Protein AF-A0A7C2U4W0-F1 (afdb_monomer_lite)

Structure (mmCIF, N/CA/C/O backbone):
data_AF-A0A7C2U4W0-F1
#
_entry.id   AF-A0A7C2U4W0-F1
#
loop_
_atom_site.group_PDB
_atom_site.id
_atom_site.type_symbol
_atom_site.label_atom_id
_atom_site.label_alt_id
_atom_site.label_comp_id
_atom_site.label_asym_id
_atom_site.label_entity_id
_atom_site.label_seq_id
_atom_site.pdbx_PDB_ins_code
_atom_site.Cartn_x
_atom_site.Cartn_y
_atom_site.Cartn_z
_atom_site.occupancy
_atom_site.B_iso_or_equiv
_atom_site.auth_seq_id
_atom_site.auth_comp_id
_atom_site.auth_asym_id
_atom_site.auth_atom_id
_atom_site.pdbx_PDB_model_num
ATOM 1 N N . MET A 1 1 ? -68.512 43.976 46.066 1.00 47.56 1 MET A N 1
ATOM 2 C CA . MET A 1 1 ? -67.210 43.409 46.477 1.00 47.56 1 MET A CA 1
ATOM 3 C C . MET A 1 1 ? -67.144 41.956 46.031 1.00 47.56 1 MET A C 1
ATOM 5 O O . MET A 1 1 ? -67.931 41.178 46.554 1.00 47.56 1 MET A O 1
ATOM 9 N N . PRO A 1 2 ? -66.272 41.577 45.083 1.00 51.19 2 PRO A N 1
ATOM 10 C CA . PRO A 1 2 ? -65.920 40.180 44.870 1.00 51.19 2 PRO A CA 1
ATOM 11 C C . PRO A 1 2 ? -64.496 39.886 45.371 1.00 51.19 2 PRO A C 1
ATOM 13 O O . PRO A 1 2 ? -63.563 40.657 45.149 1.00 51.19 2 PRO A O 1
ATOM 16 N N . LEU A 1 3 ? -64.374 38.767 46.084 1.00 54.75 3 LEU A N 1
ATOM 17 C CA . LEU A 1 3 ? -63.153 38.234 46.687 1.00 54.75 3 LEU A CA 1
ATOM 18 C C . LEU A 1 3 ? -62.239 37.622 45.611 1.00 54.75 3 LEU A C 1
ATOM 20 O O . LEU A 1 3 ? -62.699 36.861 44.761 1.00 54.75 3 LEU A O 1
ATOM 24 N N . ARG A 1 4 ? -60.942 37.949 45.666 1.00 56.81 4 ARG A N 1
ATOM 25 C CA . ARG A 1 4 ? -59.874 37.305 44.880 1.00 56.81 4 ARG A CA 1
ATOM 26 C C . ARG A 1 4 ? -59.537 35.919 45.458 1.00 56.81 4 ARG A C 1
ATOM 28 O O . ARG A 1 4 ? -59.468 35.803 46.681 1.00 56.81 4 ARG A O 1
ATOM 35 N N . PRO A 1 5 ? -59.256 34.905 44.620 1.00 60.03 5 PRO A N 1
ATOM 36 C CA . PRO A 1 5 ? -58.668 33.643 45.065 1.00 60.03 5 PRO A CA 1
ATOM 37 C C . PRO A 1 5 ? -57.135 33.748 45.247 1.00 60.03 5 PRO A C 1
ATOM 39 O O . PRO A 1 5 ? -56.517 34.639 44.654 1.00 60.03 5 PRO A O 1
ATOM 42 N N . PRO A 1 6 ? -56.523 32.863 46.063 1.00 65.56 6 PRO A N 1
ATOM 43 C CA . PRO A 1 6 ? -55.102 32.912 46.407 1.00 65.56 6 PRO A CA 1
ATOM 44 C C . PRO A 1 6 ? -54.184 32.301 45.335 1.00 65.56 6 PRO A C 1
ATOM 46 O O . PRO A 1 6 ? -54.555 31.375 44.614 1.00 65.56 6 PRO A O 1
ATOM 49 N N . GLU A 1 7 ? -52.969 32.849 45.274 1.00 57.38 7 GLU A N 1
ATOM 50 C CA . GLU A 1 7 ? -51.859 32.479 44.394 1.00 57.38 7 GLU A CA 1
ATOM 51 C C . GLU A 1 7 ? -51.391 31.029 44.604 1.00 57.38 7 GLU A C 1
ATOM 53 O O . GLU A 1 7 ? -51.146 30.585 45.727 1.00 57.38 7 GLU A O 1
ATOM 58 N N . GLY A 1 8 ? -51.244 30.296 43.497 1.00 55.75 8 GLY A N 1
ATOM 59 C CA . GLY A 1 8 ? -50.645 28.966 43.461 1.00 55.75 8 GLY A CA 1
ATOM 60 C C . GLY A 1 8 ? -49.119 29.041 43.510 1.00 55.75 8 GLY A C 1
ATOM 61 O O . GLY A 1 8 ? -48.496 29.696 42.675 1.00 55.75 8 GLY A O 1
ATOM 62 N N . GLY A 1 9 ? -48.524 28.356 44.487 1.00 65.69 9 GLY A N 1
ATOM 63 C CA . GLY A 1 9 ? -47.077 28.177 44.594 1.00 65.69 9 GLY A CA 1
ATOM 64 C C . GLY A 1 9 ? -46.504 27.240 43.515 1.00 65.69 9 GLY A C 1
ATOM 65 O O . GLY A 1 9 ? -47.235 26.426 42.945 1.00 65.69 9 GLY A O 1
ATOM 66 N N . PRO A 1 10 ? -45.195 27.344 43.223 1.00 61.47 10 PRO A N 1
ATOM 67 C CA . PRO A 1 10 ? -44.544 26.588 42.158 1.00 61.47 10 PRO A CA 1
ATOM 68 C C . PRO A 1 10 ? -44.441 25.081 42.473 1.00 61.47 10 PRO A C 1
ATOM 70 O O . PRO A 1 10 ? -44.225 24.706 43.629 1.00 61.47 10 PRO A O 1
ATOM 73 N N . PRO A 1 11 ? -44.560 24.205 41.456 1.00 59.84 11 PRO A N 1
ATOM 74 C CA . PRO A 1 11 ? -44.447 22.760 41.628 1.00 59.84 11 PRO A CA 1
ATOM 75 C C . PRO A 1 11 ? -43.015 22.334 41.983 1.00 59.84 11 PRO A C 1
ATOM 77 O O . PRO A 1 11 ? -42.034 22.881 41.478 1.00 59.84 11 PRO A O 1
ATOM 80 N N . ALA A 1 12 ? -42.910 21.326 42.850 1.00 56.72 12 ALA A N 1
ATOM 81 C CA . ALA A 1 12 ? -41.648 20.728 43.271 1.00 56.72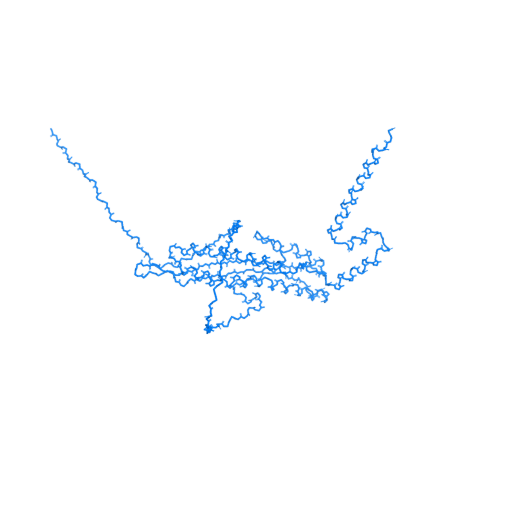 12 ALA A CA 1
ATOM 82 C C . ALA A 1 12 ? -40.886 20.082 42.089 1.00 56.72 12 ALA A C 1
ATOM 84 O O . ALA A 1 12 ? -41.515 19.526 41.184 1.00 56.72 12 ALA A O 1
ATOM 85 N N . PRO A 1 13 ? -39.539 20.105 42.093 1.00 54.78 13 PRO A N 1
ATOM 86 C CA . PRO A 1 13 ? -38.731 19.491 41.046 1.00 54.78 13 PRO A CA 1
ATOM 87 C C . PRO A 1 13 ? -38.879 17.964 41.052 1.00 54.78 13 PRO A C 1
ATOM 89 O O . PRO A 1 13 ? -38.691 17.302 42.074 1.00 54.78 13 PRO A O 1
ATOM 92 N N . HIS A 1 14 ? -39.201 17.402 39.886 1.00 50.09 14 HIS A N 1
ATOM 93 C CA . HIS A 1 14 ? -39.243 15.959 39.674 1.00 50.09 14 HIS A CA 1
ATOM 94 C C . HIS A 1 14 ? -37.844 15.333 39.825 1.00 50.09 14 HIS A C 1
ATOM 96 O O . HIS A 1 14 ? -36.866 15.895 39.322 1.00 50.09 14 HIS A O 1
ATOM 102 N N . PRO A 1 15 ? -37.727 14.151 40.456 1.00 51.59 15 PRO A N 1
ATOM 103 C CA . PRO A 1 15 ? -36.473 13.414 40.500 1.00 51.59 15 PRO A CA 1
ATOM 104 C C . PRO A 1 15 ? -36.068 12.990 39.083 1.00 51.59 15 PRO A C 1
ATOM 106 O O . PRO A 1 15 ? -36.855 12.393 38.347 1.00 51.59 15 PRO A O 1
ATOM 109 N N . LEU A 1 16 ? -34.828 13.313 38.710 1.00 48.00 16 LEU A N 1
ATOM 110 C CA . LEU A 1 16 ? -34.206 12.930 37.445 1.00 48.00 16 LEU A CA 1
ATOM 111 C C . LEU A 1 16 ? -34.245 11.403 37.291 1.00 48.00 16 LEU A C 1
ATOM 113 O O . LEU A 1 16 ? -33.528 10.669 37.971 1.00 48.00 16 LEU A O 1
ATOM 117 N N . ALA A 1 17 ? -35.103 10.925 36.391 1.00 40.41 17 ALA A N 1
ATOM 118 C CA . ALA A 1 17 ? -35.131 9.535 35.977 1.00 40.41 17 ALA A CA 1
ATOM 119 C C . ALA A 1 17 ? -33.822 9.214 35.240 1.00 40.41 17 ALA A C 1
ATOM 121 O O . ALA A 1 17 ? -33.562 9.729 34.153 1.00 40.41 17 ALA A O 1
ATOM 122 N N . MET A 1 18 ? -32.991 8.368 35.852 1.00 43.53 18 MET A N 1
ATOM 123 C CA . MET A 1 18 ? -31.796 7.804 35.224 1.00 43.53 18 MET A CA 1
ATOM 124 C C . MET A 1 18 ? -32.172 7.148 33.880 1.00 43.53 18 MET A C 1
ATOM 126 O O . MET A 1 18 ? -33.149 6.389 33.835 1.00 43.53 18 MET A O 1
ATOM 130 N N . PRO A 1 19 ? -31.419 7.391 32.790 1.00 45.41 19 PRO A N 1
ATOM 131 C CA . PRO A 1 19 ? -31.701 6.787 31.496 1.00 45.41 19 PRO A CA 1
ATOM 132 C C . PRO A 1 19 ? -31.560 5.265 31.596 1.00 45.41 19 PRO A C 1
ATOM 134 O O . PRO A 1 19 ? -30.480 4.726 31.832 1.00 45.41 19 PRO A O 1
ATOM 137 N N . ARG A 1 20 ? -32.681 4.558 31.427 1.00 41.78 20 ARG A N 1
ATOM 138 C CA . ARG A 1 20 ? -32.704 3.098 31.312 1.00 41.78 20 ARG A CA 1
ATOM 139 C C . ARG A 1 20 ? -31.995 2.708 30.015 1.00 41.78 20 ARG A C 1
ATOM 141 O O . ARG A 1 20 ? -32.459 3.055 28.932 1.00 41.78 20 ARG A O 1
ATOM 148 N N . CYS A 1 21 ? -30.878 1.990 30.126 1.00 44.66 21 CYS A N 1
ATOM 149 C CA . CYS A 1 21 ? -30.215 1.358 28.990 1.00 44.66 21 CYS A CA 1
ATOM 150 C C . CYS A 1 21 ? -31.195 0.386 28.314 1.00 44.66 21 CYS A C 1
ATOM 152 O O . CYS A 1 21 ? -31.567 -0.629 28.901 1.00 44.66 21 CYS A O 1
ATOM 154 N N . LEU A 1 22 ? -31.633 0.719 27.099 1.00 47.16 22 LEU A N 1
ATOM 155 C CA . LEU A 1 22 ? -32.414 -0.176 26.248 1.00 47.16 22 LEU A CA 1
ATOM 156 C C . LEU A 1 22 ? -31.593 -1.439 25.927 1.00 47.16 22 LEU A C 1
ATOM 158 O O . LEU A 1 22 ? -30.391 -1.324 25.664 1.00 47.16 22 LEU A O 1
ATOM 162 N N . PRO A 1 23 ? -32.208 -2.633 25.953 1.00 45.72 23 PRO A N 1
ATOM 163 C CA . PRO A 1 23 ? -31.525 -3.864 25.605 1.00 45.72 23 PRO A CA 1
ATOM 164 C C . PRO A 1 23 ? -31.297 -3.964 24.090 1.00 45.72 23 PRO A C 1
ATOM 166 O O . PRO A 1 23 ? -32.171 -3.661 23.284 1.00 45.72 23 PRO A O 1
ATOM 169 N N . ASP A 1 24 ? -30.100 -4.439 23.763 1.00 44.41 24 ASP A N 1
ATOM 170 C CA . ASP A 1 24 ? -29.749 -5.223 22.579 1.00 44.41 24 ASP A CA 1
ATOM 171 C C . ASP A 1 24 ? -30.012 -4.588 21.201 1.00 44.41 24 ASP A C 1
ATOM 173 O O . ASP A 1 24 ? -30.948 -4.903 20.471 1.00 44.41 24 ASP A O 1
ATOM 177 N N . SER A 1 25 ? -29.129 -3.671 20.810 1.00 48.34 25 SER A N 1
ATOM 178 C CA . SER A 1 25 ? -29.005 -3.206 19.428 1.00 48.34 25 SER A CA 1
ATOM 179 C C . SER A 1 25 ? -27.544 -3.333 19.014 1.00 48.34 25 SER A C 1
ATOM 181 O O . SER A 1 25 ? -26.706 -2.533 19.439 1.00 48.34 25 SER A O 1
ATOM 183 N N . ARG A 1 26 ? -27.227 -4.342 18.188 1.00 52.75 26 ARG A N 1
ATOM 184 C CA . ARG A 1 26 ? -25.920 -4.484 17.523 1.00 52.75 26 ARG A CA 1
ATOM 185 C C . ARG A 1 26 ? -25.625 -3.216 16.728 1.00 52.75 26 ARG A C 1
ATOM 187 O O . ARG A 1 26 ? -26.075 -3.047 15.597 1.00 52.75 26 ARG A O 1
ATOM 194 N N . SER A 1 27 ? -24.887 -2.303 17.340 1.00 52.94 27 SER A N 1
ATOM 195 C CA . SER A 1 27 ? -24.573 -1.010 16.752 1.00 52.94 27 SER A CA 1
ATOM 196 C C . SER A 1 27 ? -23.415 -1.199 15.777 1.00 52.94 27 SER A C 1
ATOM 198 O O . SER A 1 27 ? -22.258 -1.274 16.182 1.00 52.94 27 SER A O 1
ATOM 200 N N . ARG A 1 28 ? -23.717 -1.327 14.480 1.00 51.25 28 ARG A N 1
ATOM 201 C CA . ARG A 1 28 ? -22.700 -1.260 13.423 1.00 51.25 28 ARG A CA 1
ATOM 202 C C . ARG A 1 28 ? -22.401 0.205 13.135 1.00 51.25 28 ARG A C 1
ATOM 204 O O . ARG A 1 28 ? -23.167 0.864 12.440 1.00 51.25 28 ARG A O 1
ATOM 211 N N . PHE A 1 29 ? -21.290 0.706 13.656 1.00 52.50 29 PHE A N 1
ATOM 212 C CA . PHE A 1 29 ? -20.761 2.001 13.247 1.00 52.50 29 PHE A CA 1
ATOM 213 C C . PHE A 1 29 ? -19.891 1.803 12.001 1.00 52.50 29 PHE A C 1
ATOM 215 O O . PHE A 1 29 ? -18.828 1.193 12.070 1.00 52.50 29 PHE A O 1
ATOM 222 N N . LEU A 1 30 ? -20.362 2.285 10.848 1.00 46.62 30 LEU A N 1
ATOM 223 C CA . LEU A 1 30 ? -19.555 2.395 9.632 1.00 46.62 30 LEU A CA 1
ATOM 224 C C . LEU A 1 30 ? -18.833 3.743 9.680 1.00 46.62 30 LEU A C 1
ATOM 226 O O . LEU A 1 30 ? -19.454 4.784 9.472 1.00 46.62 30 LEU A O 1
ATOM 230 N N . TYR A 1 31 ? -17.538 3.734 9.991 1.00 43.94 31 TYR A N 1
ATOM 231 C CA . TYR A 1 31 ? -16.721 4.946 9.988 1.00 43.94 31 TYR A CA 1
ATOM 232 C C . TYR A 1 31 ? -15.977 5.049 8.653 1.00 43.94 31 TYR A C 1
ATOM 234 O O . TYR A 1 31 ? -15.009 4.336 8.407 1.00 43.94 31 TYR A O 1
ATOM 242 N N . ALA A 1 32 ? -16.430 5.950 7.782 1.00 39.59 32 ALA A N 1
ATOM 243 C CA . ALA A 1 32 ? -15.725 6.337 6.563 1.00 39.59 32 ALA A CA 1
ATOM 244 C C . ALA A 1 32 ? -15.058 7.701 6.795 1.00 39.59 32 ALA A C 1
ATOM 246 O O . ALA A 1 32 ? -15.608 8.740 6.443 1.00 39.59 32 ALA A O 1
ATOM 247 N N . GLY A 1 33 ? -13.901 7.714 7.459 1.00 36.12 33 GLY A N 1
ATOM 248 C CA . GLY A 1 33 ? -13.158 8.942 7.746 1.00 36.12 33 GLY A CA 1
ATOM 249 C C . GLY A 1 33 ? -11.688 8.804 7.371 1.00 36.12 33 GLY A C 1
ATOM 250 O O . GLY A 1 33 ? -10.930 8.157 8.085 1.00 36.12 33 GLY A O 1
ATOM 251 N N . ALA A 1 34 ? -11.280 9.425 6.264 1.00 38.75 34 ALA A N 1
ATOM 252 C CA . ALA A 1 34 ? -9.873 9.649 5.952 1.00 38.75 34 ALA A CA 1
ATOM 253 C C . ALA A 1 34 ? -9.377 10.829 6.800 1.00 38.75 34 ALA A C 1
ATOM 255 O O . ALA A 1 34 ? -9.765 11.970 6.552 1.00 38.75 34 ALA A O 1
ATOM 256 N N . VAL A 1 35 ? -8.561 10.568 7.824 1.00 39.31 35 VAL A N 1
ATOM 257 C CA . VAL A 1 35 ? -7.997 11.629 8.672 1.00 39.31 35 VAL A CA 1
ATOM 258 C C . VAL A 1 35 ? -6.596 11.990 8.159 1.00 39.31 35 VAL A C 1
ATOM 260 O O . VAL A 1 35 ? -5.731 11.115 8.098 1.00 39.31 35 VAL A O 1
ATOM 263 N N . PRO A 1 36 ? -6.329 13.252 7.777 1.00 35.41 36 PRO A N 1
ATOM 264 C CA . PRO A 1 36 ? -4.990 13.691 7.405 1.00 35.41 36 PRO A CA 1
ATOM 265 C C . PRO A 1 36 ? -4.104 13.812 8.655 1.00 35.41 36 PRO A C 1
ATOM 267 O O . PRO A 1 36 ? -4.398 14.576 9.572 1.00 35.41 36 PRO A O 1
ATOM 270 N N . VAL A 1 37 ? -3.000 13.065 8.690 1.00 37.38 37 VAL A N 1
ATOM 271 C CA . VAL A 1 37 ? -2.037 13.080 9.800 1.00 37.38 37 VAL A CA 1
ATOM 272 C C . VAL A 1 37 ? -1.055 14.245 9.610 1.00 37.38 37 VAL A C 1
ATOM 274 O O . VAL A 1 37 ? -0.278 14.240 8.657 1.00 37.38 37 VAL A O 1
ATOM 277 N N . SER A 1 38 ? -1.056 15.230 10.513 1.00 35.81 38 SER A N 1
ATOM 278 C CA . SER A 1 38 ? -0.056 16.311 10.557 1.00 35.81 38 SER A CA 1
ATOM 279 C C . SER A 1 38 ? 0.605 16.417 11.935 1.00 35.81 38 SER A C 1
ATOM 281 O O . SER A 1 38 ? -0.076 16.465 12.951 1.00 35.81 38 SER A O 1
ATOM 283 N N . ASN A 1 39 ? 1.940 16.519 11.901 1.00 34.09 39 ASN A N 1
ATOM 284 C CA . ASN A 1 39 ? 2.910 16.873 12.950 1.00 34.09 39 ASN A CA 1
ATOM 285 C C . ASN A 1 39 ? 2.993 15.998 14.217 1.00 34.09 39 ASN A C 1
ATOM 287 O O . ASN A 1 39 ? 2.217 16.118 15.157 1.00 34.09 39 ASN A O 1
ATOM 291 N N . VAL A 1 40 ? 4.060 15.188 14.270 1.00 44.69 40 VAL A N 1
ATOM 292 C CA . VAL A 1 40 ? 4.495 14.422 15.449 1.00 44.69 40 VAL A CA 1
ATOM 293 C C . VAL A 1 40 ? 5.532 15.224 16.241 1.00 44.69 40 VAL A C 1
ATOM 295 O O . VAL A 1 40 ? 6.643 15.471 15.766 1.00 44.69 40 VAL A O 1
ATOM 298 N N . THR A 1 41 ? 5.178 15.584 17.473 1.00 47.00 41 THR A N 1
ATOM 299 C CA . THR A 1 41 ? 6.082 16.123 18.498 1.00 47.00 41 THR A CA 1
ATOM 300 C C . THR A 1 41 ? 6.981 15.004 19.034 1.00 47.00 41 THR A C 1
ATOM 302 O O . THR A 1 41 ? 6.495 13.969 19.487 1.00 47.00 41 THR A O 1
ATOM 305 N N . ARG A 1 42 ? 8.307 15.191 18.982 1.00 45.22 42 ARG A N 1
ATOM 306 C CA . ARG A 1 42 ? 9.295 14.256 19.548 1.00 45.22 42 ARG A CA 1
ATOM 307 C C . ARG A 1 42 ? 9.296 14.345 21.077 1.00 45.22 42 ARG A C 1
ATOM 309 O O . ARG A 1 42 ? 9.690 15.371 21.620 1.00 45.22 42 ARG A O 1
ATOM 316 N N . VAL A 1 43 ? 8.932 13.258 21.753 1.00 45.78 43 VAL A N 1
ATOM 317 C CA . VAL A 1 43 ? 9.154 13.075 23.196 1.00 45.78 43 VAL A CA 1
ATOM 318 C C . VAL A 1 43 ? 10.449 12.282 23.393 1.00 45.78 43 VAL A C 1
ATOM 320 O O . VAL A 1 43 ? 10.603 11.191 22.849 1.00 45.78 43 VAL A O 1
ATOM 323 N N . LEU A 1 44 ? 11.396 12.856 24.141 1.00 54.22 44 LEU A N 1
ATOM 324 C CA . LEU A 1 44 ? 12.617 12.196 24.611 1.00 54.22 44 LEU A CA 1
ATOM 325 C C . LEU A 1 44 ? 12.300 11.457 25.918 1.00 54.22 44 LEU A C 1
ATOM 327 O O . LEU A 1 44 ? 11.935 12.097 26.900 1.00 54.22 44 LEU A O 1
ATOM 331 N N . LEU A 1 45 ? 12.456 10.132 25.938 1.00 45.50 45 LEU A N 1
ATOM 332 C CA . LEU A 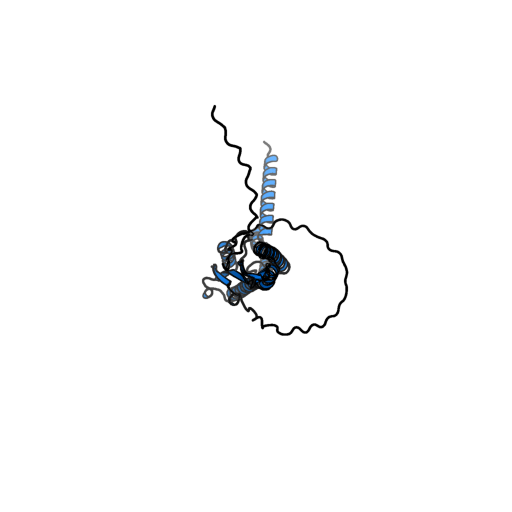1 45 ? 12.402 9.324 27.160 1.00 45.50 45 LEU A CA 1
ATOM 333 C C . LEU A 1 45 ? 13.817 8.876 27.548 1.00 45.50 45 LEU A C 1
ATOM 335 O O . LEU A 1 45 ? 14.515 8.233 26.765 1.00 45.50 45 LEU A O 1
ATOM 339 N N . VAL A 1 46 ? 14.212 9.230 28.771 1.00 49.25 46 VAL A N 1
ATOM 340 C CA . VAL A 1 46 ? 15.402 8.756 29.488 1.00 49.25 46 VAL A CA 1
ATOM 341 C C . VAL A 1 46 ? 14.918 7.788 30.564 1.00 49.25 46 VAL A C 1
ATOM 343 O O . VAL A 1 46 ? 14.013 8.146 31.314 1.00 49.25 46 VAL A O 1
ATOM 346 N N . GLY A 1 47 ? 15.536 6.611 30.695 1.00 42.66 47 GLY A N 1
ATOM 347 C CA . GLY A 1 47 ? 15.447 5.864 31.954 1.00 42.66 47 GLY A CA 1
ATOM 348 C C . GLY A 1 47 ? 15.597 4.344 31.889 1.00 42.66 47 GLY A C 1
ATOM 349 O O . GLY A 1 47 ? 14.715 3.653 31.401 1.00 42.66 47 GLY A O 1
ATOM 350 N N . SER A 1 48 ? 16.684 3.887 32.519 1.00 50.78 48 SER A N 1
ATOM 351 C CA . SER A 1 48 ? 16.805 2.737 33.436 1.00 50.78 48 SER A CA 1
ATOM 352 C C . SER A 1 48 ? 16.536 1.305 32.947 1.00 50.78 48 SER A C 1
ATOM 354 O O . SER A 1 48 ? 15.409 0.881 32.718 1.00 50.78 48 SER A O 1
ATOM 356 N N . VAL A 1 49 ? 17.620 0.518 32.939 1.00 43.84 49 VAL A N 1
ATOM 357 C CA . VAL A 1 49 ? 17.651 -0.940 32.751 1.00 43.84 49 VAL A CA 1
ATOM 358 C C . VAL A 1 49 ? 17.493 -1.631 34.111 1.00 43.84 49 VAL A C 1
ATOM 360 O O . VAL A 1 49 ? 18.369 -1.512 34.965 1.00 43.84 49 VAL A O 1
ATOM 363 N N . LEU A 1 50 ? 16.407 -2.383 34.303 1.00 53.44 50 LEU A N 1
ATOM 364 C CA . LEU A 1 50 ? 16.279 -3.386 35.365 1.00 53.44 50 LEU A CA 1
ATOM 365 C C . LEU A 1 50 ? 16.107 -4.765 34.721 1.00 53.44 50 LEU A C 1
ATOM 367 O O . LEU A 1 50 ? 15.182 -4.991 33.943 1.00 53.44 50 LEU A O 1
ATOM 371 N N . ALA A 1 51 ? 17.032 -5.671 35.036 1.00 47.88 51 ALA A N 1
ATOM 372 C CA . ALA A 1 51 ? 17.034 -7.050 34.575 1.00 47.88 51 ALA A CA 1
ATOM 373 C C . ALA A 1 51 ? 16.087 -7.899 35.436 1.00 47.88 51 ALA A C 1
ATOM 375 O O . ALA A 1 51 ? 16.341 -8.096 36.622 1.00 47.88 51 ALA A O 1
ATOM 376 N N . PHE A 1 52 ? 15.028 -8.438 34.829 1.00 45.47 52 PHE A N 1
ATOM 377 C CA . PHE A 1 52 ? 14.193 -9.481 35.425 1.00 45.47 52 PHE A CA 1
ATOM 378 C C . PHE A 1 52 ? 14.171 -10.706 34.512 1.00 45.47 52 PHE A C 1
ATOM 380 O O . PHE A 1 52 ? 13.740 -10.640 33.362 1.00 45.47 52 PHE A O 1
ATOM 387 N N . GLY A 1 53 ? 14.658 -11.829 35.045 1.00 45.50 53 GLY A N 1
ATOM 388 C CA . GLY A 1 53 ? 14.504 -13.151 34.453 1.00 45.50 53 GLY A CA 1
ATOM 389 C C . GLY A 1 53 ? 13.109 -13.698 34.746 1.00 45.50 53 GLY A C 1
ATOM 390 O O . GLY A 1 53 ? 12.656 -13.696 35.889 1.00 45.50 53 GLY A O 1
ATOM 391 N N . SER A 1 54 ? 12.408 -14.162 33.716 1.00 45.75 54 SER A N 1
ATOM 392 C CA . SER A 1 54 ? 11.166 -14.926 33.862 1.00 45.75 54 SER A CA 1
ATOM 393 C C . SER A 1 54 ? 11.054 -15.923 32.716 1.00 45.75 54 SER A C 1
ATOM 395 O O . SER A 1 54 ? 10.857 -15.555 31.559 1.00 45.75 54 SER A O 1
ATOM 397 N N . SER A 1 55 ? 11.208 -17.201 33.053 1.00 54.75 55 SER A N 1
ATOM 398 C CA . SER A 1 55 ? 10.974 -18.341 32.173 1.00 54.75 55 SER A CA 1
ATOM 399 C C . SER A 1 55 ? 9.470 -18.605 32.095 1.00 54.75 55 SER A C 1
ATOM 401 O O . SER A 1 55 ? 8.932 -19.345 32.911 1.00 54.75 55 SER A O 1
ATOM 403 N N . ASN A 1 56 ? 8.783 -17.993 31.129 1.00 47.22 56 ASN A N 1
ATOM 404 C CA . ASN A 1 56 ? 7.383 -18.308 30.848 1.00 47.22 56 ASN A CA 1
ATOM 405 C C . ASN A 1 56 ? 7.281 -19.213 29.619 1.00 47.22 56 ASN A C 1
ATOM 407 O O . ASN A 1 56 ? 7.505 -18.792 28.485 1.00 47.22 56 ASN A O 1
ATOM 411 N N . SER A 1 57 ? 6.922 -20.469 29.879 1.00 53.41 57 SER A N 1
ATOM 412 C CA . SER A 1 57 ? 6.484 -21.452 28.893 1.00 53.41 57 SER A CA 1
ATOM 413 C C . SER A 1 57 ? 5.228 -20.949 28.173 1.00 53.41 57 SER A C 1
ATOM 415 O O . SER A 1 57 ? 4.147 -20.903 28.756 1.00 53.41 57 SER A O 1
ATOM 417 N N . LEU A 1 58 ? 5.363 -20.577 26.899 1.00 50.84 58 LEU A N 1
ATOM 418 C CA . LEU A 1 58 ? 4.243 -20.227 26.021 1.00 50.84 58 LEU A CA 1
ATOM 419 C C . LEU A 1 58 ? 3.717 -21.488 25.328 1.00 50.84 58 LEU A C 1
ATOM 421 O O . LEU A 1 58 ? 4.226 -21.919 24.294 1.00 50.84 58 LEU A O 1
ATOM 425 N N . ALA A 1 59 ? 2.688 -22.077 25.936 1.00 46.38 59 ALA A N 1
ATOM 426 C CA . ALA A 1 59 ? 1.839 -23.092 25.335 1.00 46.38 59 ALA A CA 1
ATOM 427 C C . ALA A 1 59 ? 0.913 -22.481 24.264 1.00 46.38 59 ALA A C 1
ATOM 429 O O . ALA A 1 59 ? 0.397 -21.377 24.421 1.00 46.38 59 ALA A O 1
ATOM 430 N N . SER A 1 60 ? 0.671 -23.265 23.211 1.00 41.41 60 SER A N 1
ATOM 431 C CA . SER A 1 60 ? -0.347 -23.081 22.169 1.00 41.41 60 SER A CA 1
ATOM 432 C C . SER A 1 60 ? -0.201 -21.846 21.272 1.00 41.41 60 SER A C 1
ATOM 434 O O . SER A 1 60 ? -1.079 -20.988 21.196 1.00 41.41 60 SER A O 1
ATOM 436 N N . GLN A 1 61 ? 0.877 -21.818 20.487 1.00 44.66 61 GLN A N 1
ATOM 437 C CA . GLN A 1 61 ? 0.877 -21.080 19.225 1.00 44.66 61 GLN A CA 1
ATOM 438 C C . GLN A 1 61 ? -0.081 -21.800 18.271 1.00 44.66 61 GLN A C 1
ATOM 440 O O . GLN A 1 61 ? 0.270 -22.823 17.683 1.00 44.66 61 GLN A O 1
ATOM 445 N N . GLY A 1 62 ? -1.314 -21.297 18.154 1.00 47.94 62 GLY A N 1
ATOM 446 C CA . GLY A 1 62 ? -2.168 -21.648 17.025 1.00 47.94 62 GLY A CA 1
ATOM 447 C C . GLY A 1 62 ? -1.353 -21.444 15.754 1.00 47.94 62 GLY A C 1
ATOM 448 O O . GLY A 1 62 ? -0.711 -20.405 15.601 1.00 47.94 62 GLY A O 1
ATOM 449 N N . THR A 1 63 ? -1.296 -22.465 14.905 1.00 46.78 63 THR A N 1
ATOM 450 C CA . THR A 1 63 ? -0.529 -22.456 13.665 1.00 46.78 63 THR A CA 1
ATOM 451 C C . THR A 1 63 ? -1.022 -21.289 12.823 1.00 46.78 63 THR A C 1
ATOM 453 O O . THR A 1 63 ? -2.051 -21.384 12.156 1.00 46.78 63 THR A O 1
ATOM 456 N N . ILE A 1 64 ? -0.311 -20.160 12.881 1.00 48.56 64 ILE A N 1
ATOM 457 C CA . ILE A 1 64 ? -0.465 -19.092 11.905 1.00 48.56 64 ILE A CA 1
ATOM 458 C C . ILE A 1 64 ? -0.082 -19.764 10.596 1.00 48.56 64 ILE A C 1
ATOM 460 O O . ILE A 1 64 ? 1.095 -20.048 10.367 1.00 48.56 64 ILE A O 1
ATOM 464 N N . GLN A 1 65 ? -1.084 -20.130 9.792 1.00 55.69 65 GLN A N 1
ATOM 465 C CA . GLN A 1 65 ? -0.837 -20.565 8.429 1.00 55.69 65 GLN A CA 1
ATOM 466 C C . GLN A 1 65 ? 0.030 -19.478 7.811 1.00 55.69 65 GLN A C 1
ATOM 468 O O . GLN A 1 65 ? -0.342 -18.304 7.820 1.00 55.69 65 GLN A O 1
ATOM 473 N N . SER A 1 66 ? 1.237 -19.853 7.394 1.00 64.62 66 SER A N 1
ATOM 474 C CA . SER A 1 66 ? 2.142 -18.914 6.760 1.00 64.62 66 SER A CA 1
ATOM 475 C C . SER A 1 66 ? 1.432 -18.385 5.523 1.00 64.62 66 SER A C 1
ATOM 477 O O . SER A 1 66 ? 1.169 -19.139 4.591 1.00 64.62 66 SER A O 1
ATOM 479 N N . VAL A 1 67 ? 1.055 -17.107 5.552 1.00 77.56 67 VAL A N 1
ATOM 480 C CA . VAL A 1 67 ? 0.485 -16.416 4.395 1.00 77.56 67 VAL A CA 1
ATOM 481 C C . VAL A 1 67 ? 1.560 -16.473 3.310 1.00 77.56 67 VAL A C 1
ATOM 483 O O . VAL A 1 67 ? 2.634 -15.898 3.493 1.00 77.56 67 VAL A O 1
ATOM 486 N N . ARG A 1 68 ? 1.339 -17.257 2.244 1.00 86.69 68 ARG A N 1
ATOM 487 C CA . ARG A 1 68 ? 2.372 -17.514 1.224 1.00 86.69 68 ARG A CA 1
ATOM 488 C C . ARG A 1 68 ? 2.354 -16.461 0.124 1.00 86.69 68 ARG A C 1
ATOM 490 O O . ARG A 1 68 ? 3.387 -16.230 -0.495 1.00 86.69 68 ARG A O 1
ATOM 497 N N . GLY A 1 69 ? 1.203 -15.833 -0.103 1.00 93.06 69 GLY A N 1
ATOM 498 C CA . GLY A 1 69 ? 1.015 -14.776 -1.093 1.00 93.06 69 GLY A CA 1
ATOM 499 C C . GLY A 1 69 ? -0.159 -13.864 -0.753 1.00 93.06 69 GLY A C 1
ATOM 500 O O . GLY A 1 69 ? -0.890 -14.099 0.211 1.00 93.06 69 GLY A O 1
ATOM 501 N N . LEU A 1 70 ? -0.376 -12.832 -1.573 1.00 94.44 70 LEU A N 1
ATOM 502 C CA . LEU A 1 70 ? -1.501 -11.902 -1.384 1.00 94.44 70 LEU A CA 1
ATOM 503 C C . LEU A 1 70 ? -2.863 -12.602 -1.449 1.00 94.44 70 LEU A C 1
ATOM 505 O O . LEU A 1 70 ? -3.804 -12.170 -0.790 1.00 94.44 70 LEU A O 1
ATOM 509 N N . ALA A 1 71 ? -2.965 -13.683 -2.225 1.00 94.31 71 ALA A N 1
ATOM 510 C CA . ALA A 1 71 ? -4.194 -14.461 -2.363 1.00 94.31 71 ALA A CA 1
ATOM 511 C C . ALA A 1 71 ? -4.613 -15.172 -1.062 1.00 94.31 71 ALA A C 1
ATOM 513 O O . ALA A 1 71 ? -5.796 -15.440 -0.875 1.00 94.31 71 ALA A O 1
ATOM 514 N N . ASP A 1 72 ? -3.664 -15.439 -0.161 1.00 95.19 72 ASP A N 1
ATOM 515 C CA . ASP A 1 72 ? -3.930 -16.077 1.133 1.00 95.19 72 ASP A CA 1
ATOM 516 C C . ASP A 1 72 ? -4.310 -15.052 2.217 1.00 95.19 72 ASP A C 1
ATOM 518 O O . ASP A 1 72 ? -4.647 -15.419 3.345 1.00 95.19 72 ASP A O 1
ATOM 522 N N . MET A 1 73 ? -4.234 -13.755 1.904 1.00 95.31 73 MET A N 1
ATOM 523 C CA . MET A 1 73 ? -4.515 -12.687 2.851 1.00 95.31 73 MET A CA 1
ATOM 524 C C . MET A 1 73 ? -6.033 -12.548 3.076 1.00 95.31 73 MET A C 1
ATOM 526 O O . MET A 1 73 ? -6.779 -12.325 2.116 1.00 95.31 73 MET A O 1
ATOM 530 N N . PRO A 1 74 ? -6.532 -12.614 4.326 1.00 95.56 74 PRO A N 1
ATOM 531 C CA . PRO A 1 74 ? -7.965 -12.537 4.594 1.00 95.56 74 PRO A CA 1
ATOM 532 C C . PRO A 1 74 ? -8.600 -11.252 4.057 1.00 95.56 74 PRO A C 1
ATOM 534 O O . PRO A 1 74 ? -8.047 -10.162 4.213 1.00 95.56 74 PRO A O 1
ATOM 537 N N . ASN A 1 75 ? -9.781 -11.384 3.443 1.00 96.44 75 ASN A N 1
ATOM 538 C CA . ASN A 1 75 ? -10.582 -10.275 2.905 1.00 96.44 75 ASN A CA 1
ATOM 539 C C . ASN A 1 75 ? -9.793 -9.314 1.995 1.00 96.44 75 ASN A C 1
ATOM 541 O O . ASN A 1 75 ? -10.024 -8.101 2.012 1.00 96.44 75 ASN A O 1
ATOM 545 N N . THR A 1 76 ? -8.846 -9.851 1.224 1.00 97.06 76 THR A N 1
ATOM 546 C CA . THR A 1 76 ? -8.012 -9.073 0.306 1.00 97.06 76 THR A CA 1
ATOM 547 C C . THR A 1 76 ? -8.410 -9.351 -1.139 1.00 97.06 76 THR A C 1
ATOM 549 O O . THR A 1 76 ? -8.523 -10.501 -1.553 1.00 97.06 76 THR A O 1
ATOM 552 N N . MET A 1 77 ? -8.621 -8.290 -1.918 1.00 97.69 77 MET A N 1
ATOM 553 C CA . MET A 1 77 ? -8.902 -8.364 -3.351 1.00 97.69 77 MET A CA 1
ATOM 554 C C . MET A 1 77 ? -7.676 -7.935 -4.156 1.00 97.69 77 MET A C 1
ATOM 556 O O . MET A 1 77 ? -7.166 -6.833 -3.974 1.00 97.69 77 MET A O 1
ATOM 560 N N . ILE A 1 78 ? -7.230 -8.767 -5.096 1.00 97.81 78 ILE A N 1
ATOM 561 C CA . ILE A 1 78 ? -6.167 -8.391 -6.033 1.00 97.81 78 ILE A CA 1
ATOM 562 C C . ILE A 1 78 ? -6.812 -7.833 -7.302 1.00 97.81 78 ILE A C 1
ATOM 564 O O . ILE A 1 78 ? -7.613 -8.505 -7.952 1.00 97.81 78 ILE A O 1
ATOM 568 N N . ARG A 1 79 ? -6.459 -6.600 -7.663 1.00 97.94 79 ARG A N 1
ATOM 569 C CA . ARG A 1 79 ? -6.831 -5.974 -8.932 1.00 97.94 79 ARG A CA 1
ATOM 570 C C . ARG A 1 79 ? -5.613 -5.922 -9.832 1.00 97.94 79 ARG A C 1
ATOM 572 O O . ARG A 1 79 ? -4.527 -5.538 -9.405 1.00 97.94 79 ARG A O 1
ATOM 579 N N . TYR A 1 80 ? -5.814 -6.266 -11.095 1.00 98.00 80 TYR A N 1
ATOM 580 C CA . TYR A 1 80 ? -4.770 -6.158 -12.100 1.00 98.00 80 TYR A CA 1
ATOM 581 C C . TYR A 1 80 ? -5.046 -4.996 -13.041 1.00 98.00 80 TYR A C 1
ATOM 583 O O . TYR A 1 80 ? -6.179 -4.814 -13.487 1.00 98.00 80 TYR A O 1
ATOM 591 N N . TYR A 1 81 ? -4.003 -4.240 -13.374 1.00 97.88 81 TYR A N 1
ATOM 592 C CA . TYR A 1 81 ? -4.042 -3.290 -14.479 1.00 97.88 81 TYR A CA 1
ATOM 593 C C . TYR A 1 81 ? -3.127 -3.760 -15.610 1.00 97.88 81 TYR A C 1
ATOM 595 O O . TYR A 1 81 ? -2.042 -4.303 -15.384 1.00 97.88 81 TYR A O 1
ATOM 603 N N . GLU A 1 82 ? -3.588 -3.555 -16.841 1.00 98.19 82 GLU A N 1
ATOM 604 C CA . GLU A 1 82 ? -2.922 -4.077 -18.029 1.00 98.19 82 GLU A CA 1
ATOM 605 C C . GLU A 1 82 ? -1.677 -3.264 -18.392 1.00 98.19 82 GLU A C 1
ATOM 607 O O . GLU A 1 82 ? -1.688 -2.032 -18.479 1.00 98.19 82 GLU A O 1
ATOM 612 N N . VAL A 1 83 ? -0.589 -3.981 -18.652 1.00 97.62 83 VAL A N 1
ATOM 613 C CA . VAL A 1 83 ? 0.705 -3.455 -19.073 1.00 97.62 83 VAL A CA 1
ATOM 614 C C . VAL A 1 83 ? 1.038 -4.017 -20.450 1.00 97.62 83 VAL A C 1
ATOM 616 O O . VAL A 1 83 ? 0.971 -5.217 -20.693 1.00 97.62 83 VAL A O 1
ATOM 619 N N . THR A 1 84 ? 1.426 -3.133 -21.364 1.00 97.69 84 THR A N 1
ATOM 620 C CA . THR A 1 84 ? 1.786 -3.472 -22.746 1.00 97.69 84 THR A CA 1
ATOM 621 C C . THR A 1 84 ? 3.247 -3.136 -23.022 1.00 97.69 84 THR A C 1
ATOM 623 O O . THR A 1 84 ? 3.745 -2.120 -22.531 1.00 97.69 84 THR A O 1
ATOM 626 N N . GLY A 1 85 ? 3.903 -3.914 -23.875 1.00 95.50 85 GLY A N 1
ATOM 627 C CA . GLY A 1 85 ? 5.269 -3.661 -24.331 1.00 95.50 85 GLY A CA 1
ATOM 628 C C . GLY A 1 85 ? 6.027 -4.963 -24.560 1.00 95.50 85 GLY A C 1
ATOM 629 O O . GLY A 1 85 ? 5.728 -5.968 -23.925 1.00 95.50 85 GLY A O 1
ATOM 630 N N . SER A 1 86 ? 7.000 -4.938 -25.466 1.00 95.31 86 SER A N 1
ATOM 631 C CA . SER A 1 86 ? 7.844 -6.091 -25.814 1.00 95.31 86 SER A CA 1
ATOM 632 C C . SER A 1 86 ? 9.256 -5.995 -25.225 1.00 95.31 86 SER A C 1
ATOM 634 O O . SER A 1 86 ? 10.044 -6.929 -25.334 1.00 95.31 86 SER A O 1
ATOM 636 N N . ASP A 1 87 ? 9.594 -4.860 -24.612 1.00 91.06 87 ASP A N 1
ATOM 637 C CA . ASP A 1 87 ? 10.911 -4.571 -24.054 1.00 91.06 87 ASP A CA 1
ATOM 638 C C . ASP A 1 87 ? 10.805 -3.812 -22.722 1.00 91.06 87 ASP A C 1
ATOM 640 O O . ASP A 1 87 ? 9.777 -3.228 -22.378 1.00 91.06 87 ASP A O 1
ATOM 644 N N . VAL A 1 88 ? 11.912 -3.780 -21.980 1.00 87.94 88 VAL A N 1
ATOM 645 C CA . VAL A 1 88 ? 12.028 -3.135 -20.662 1.00 87.94 88 VAL A CA 1
ATOM 646 C C . VAL A 1 88 ? 11.525 -1.687 -20.663 1.00 87.94 88 VAL A C 1
ATOM 648 O O . VAL A 1 88 ? 10.823 -1.259 -19.745 1.00 87.94 88 VAL A O 1
ATOM 651 N N . THR A 1 89 ? 11.866 -0.919 -21.697 1.00 86.62 89 THR A N 1
ATOM 652 C CA . THR A 1 89 ? 11.544 0.507 -21.783 1.00 86.62 89 THR A CA 1
ATOM 653 C C . THR A 1 89 ? 10.062 0.721 -22.075 1.00 86.62 89 THR A C 1
ATOM 655 O O . THR A 1 89 ? 9.435 1.589 -21.455 1.00 86.62 89 THR A O 1
ATOM 658 N N . SER A 1 90 ? 9.487 -0.044 -23.008 1.00 92.38 90 SER A N 1
ATOM 659 C CA . SER A 1 90 ? 8.060 0.050 -23.341 1.00 92.38 90 SER A CA 1
ATOM 660 C C . SER A 1 90 ? 7.168 -0.417 -22.184 1.00 92.38 90 SER A C 1
ATOM 662 O O . SER A 1 90 ? 6.204 0.286 -21.860 1.00 92.38 90 SER A O 1
ATOM 664 N N . ILE A 1 91 ? 7.553 -1.489 -21.482 1.00 94.56 91 ILE A N 1
ATOM 665 C CA . ILE A 1 91 ? 6.879 -1.992 -20.272 1.00 94.56 91 ILE A CA 1
ATOM 666 C C . ILE A 1 91 ? 6.868 -0.931 -19.164 1.00 94.56 91 ILE A C 1
ATOM 668 O O . ILE A 1 91 ? 5.803 -0.570 -18.661 1.00 94.56 91 ILE A O 1
ATOM 672 N N . ASN A 1 92 ? 8.025 -0.346 -18.832 1.00 91.44 92 ASN A N 1
ATOM 673 C CA . ASN A 1 92 ? 8.119 0.708 -17.814 1.00 91.44 92 ASN A CA 1
ATOM 674 C C . ASN A 1 92 ? 7.265 1.934 -18.151 1.00 91.44 92 ASN A C 1
ATOM 676 O O . ASN A 1 92 ? 6.608 2.517 -17.282 1.00 91.44 92 ASN A O 1
ATOM 680 N N . ARG A 1 93 ? 7.241 2.329 -19.428 1.00 93.38 93 ARG A N 1
ATOM 681 C CA . ARG A 1 93 ? 6.390 3.428 -19.890 1.00 93.38 93 ARG A CA 1
ATOM 682 C C . ARG A 1 93 ? 4.910 3.084 -19.735 1.00 93.38 93 ARG A C 1
ATOM 684 O O . ARG A 1 93 ? 4.127 3.964 -19.387 1.00 93.38 93 ARG A O 1
ATOM 691 N N . SER A 1 94 ? 4.528 1.833 -19.981 1.00 96.06 94 SER A N 1
ATOM 692 C CA . SER A 1 94 ? 3.156 1.372 -19.787 1.00 96.06 94 SER A CA 1
ATOM 693 C C . SER A 1 94 ? 2.762 1.354 -18.313 1.00 96.06 94 SER A C 1
ATOM 695 O O . SER A 1 94 ? 1.721 1.917 -17.991 1.00 96.06 94 SER A O 1
ATOM 697 N N . ILE A 1 95 ? 3.607 0.837 -17.414 1.00 95.38 95 ILE A N 1
ATOM 698 C CA . ILE A 1 95 ? 3.385 0.908 -15.958 1.00 95.38 95 ILE A CA 1
ATOM 699 C C . ILE A 1 95 ? 3.160 2.356 -15.519 1.00 95.38 95 ILE A C 1
ATOM 701 O O . ILE A 1 95 ? 2.179 2.665 -14.850 1.00 95.38 95 ILE A O 1
ATOM 705 N N . ALA A 1 96 ? 4.041 3.274 -15.929 1.00 93.00 96 ALA A N 1
ATOM 706 C CA . ALA A 1 96 ? 3.960 4.672 -15.516 1.00 93.00 96 ALA A CA 1
ATOM 707 C C . ALA A 1 96 ? 2.642 5.356 -15.927 1.00 93.00 96 ALA A C 1
ATOM 709 O O . ALA A 1 96 ? 2.196 6.257 -15.214 1.00 93.00 96 ALA A O 1
ATOM 710 N N . ARG A 1 97 ? 2.048 4.936 -17.055 1.00 95.62 97 ARG A N 1
ATOM 711 C CA . ARG A 1 97 ? 0.771 5.451 -17.573 1.00 95.62 97 ARG A CA 1
ATOM 712 C C . ARG A 1 97 ? -0.451 4.774 -16.957 1.00 95.62 97 ARG A C 1
ATOM 714 O O . ARG A 1 97 ? -1.419 5.470 -16.688 1.00 95.62 97 ARG A O 1
ATOM 721 N N . GLN A 1 98 ? -0.406 3.451 -16.800 1.00 96.69 98 GLN A N 1
ATOM 722 C CA . GLN A 1 98 ? -1.576 2.629 -16.467 1.00 96.69 98 GLN A CA 1
ATOM 723 C C . GLN A 1 98 ? -1.758 2.404 -14.967 1.00 96.69 98 GLN A C 1
ATOM 725 O O . GLN A 1 98 ? -2.848 2.034 -14.541 1.00 96.69 98 GLN A O 1
ATOM 730 N N . ARG A 1 99 ? -0.713 2.627 -14.159 1.00 94.62 99 ARG A N 1
ATOM 731 C CA . ARG A 1 99 ? -0.804 2.451 -12.708 1.00 94.62 99 ARG A CA 1
ATOM 732 C C . ARG A 1 99 ? -1.941 3.295 -12.109 1.00 94.62 99 ARG A C 1
ATOM 734 O O . ARG A 1 99 ? -2.037 4.488 -12.435 1.00 94.62 99 ARG A O 1
ATOM 741 N N . PRO A 1 100 ? -2.762 2.720 -11.213 1.00 93.38 100 PRO A N 1
ATOM 742 C CA . PRO A 1 100 ? -3.760 3.468 -10.465 1.00 93.38 100 PRO A CA 1
ATOM 743 C C . PRO A 1 100 ? -3.143 4.655 -9.722 1.00 93.38 100 PRO A C 1
ATOM 745 O O . PRO A 1 100 ? -1.986 4.631 -9.293 1.00 93.38 100 PRO A O 1
ATOM 748 N N . LYS A 1 101 ? -3.921 5.731 -9.592 1.00 89.88 101 LYS A N 1
ATOM 749 C CA . LYS A 1 101 ? -3.541 6.887 -8.777 1.00 89.88 101 LYS A CA 1
ATOM 750 C C . LYS A 1 101 ? -4.102 6.658 -7.371 1.00 89.88 101 LYS A C 1
ATOM 752 O O . LYS A 1 101 ? -5.319 6.760 -7.227 1.00 89.88 101 LYS A O 1
ATOM 757 N N . PRO A 1 102 ? -3.269 6.355 -6.360 1.00 81.75 102 PRO A N 1
ATOM 758 C CA . PRO A 1 102 ? -3.766 6.187 -5.000 1.00 81.75 102 PRO A CA 1
ATOM 759 C C . PRO A 1 102 ? -4.331 7.512 -4.479 1.00 81.75 102 PRO A C 1
ATOM 761 O O . PRO A 1 102 ? -3.831 8.593 -4.815 1.00 81.75 102 PRO A O 1
ATOM 764 N N . VAL A 1 103 ? -5.360 7.443 -3.636 1.00 76.94 103 VAL A N 1
ATOM 765 C CA . VAL A 1 103 ? -5.951 8.630 -3.006 1.00 76.94 103 VAL A CA 1
ATOM 766 C C . VAL A 1 103 ? -4.961 9.176 -1.975 1.00 76.94 103 VAL A C 1
ATOM 768 O O . VAL A 1 103 ? -4.681 8.536 -0.971 1.00 76.94 103 VAL A O 1
ATOM 771 N N . GLY A 1 104 ? -4.372 10.346 -2.242 1.00 75.94 104 GLY A N 1
ATOM 772 C CA . GLY A 1 104 ? -3.399 10.984 -1.339 1.00 75.94 104 GLY A CA 1
ATOM 773 C C . GLY A 1 104 ? -2.017 10.312 -1.280 1.00 75.94 104 GLY A C 1
ATOM 774 O O . GLY A 1 104 ? -1.151 10.759 -0.530 1.00 75.94 104 GLY A O 1
ATOM 775 N N . GLY A 1 105 ? -1.789 9.266 -2.078 1.00 75.94 105 GLY A N 1
ATOM 776 C CA . GLY A 1 105 ? -0.549 8.494 -2.083 1.00 75.94 105 GLY A CA 1
ATOM 777 C C . GLY A 1 105 ? 0.454 8.925 -3.154 1.00 75.94 105 GLY A C 1
ATOM 778 O O . GLY A 1 105 ? 0.152 9.632 -4.119 1.00 75.94 105 GLY A O 1
ATOM 779 N N . ARG A 1 106 ? 1.691 8.443 -3.014 1.00 79.44 106 ARG A N 1
ATOM 780 C CA . ARG A 1 106 ? 2.711 8.574 -4.060 1.00 79.44 106 ARG A CA 1
ATOM 781 C C . ARG A 1 106 ? 2.442 7.556 -5.163 1.00 79.44 106 ARG A C 1
ATOM 783 O O . ARG A 1 106 ? 2.164 6.398 -4.887 1.00 79.44 106 ARG A O 1
ATOM 790 N N . LEU A 1 107 ? 2.638 7.966 -6.415 1.00 87.62 107 LEU A N 1
ATOM 791 C CA . LEU A 1 107 ? 2.556 7.052 -7.550 1.00 87.62 107 LEU A CA 1
ATOM 792 C C . LEU A 1 107 ? 3.610 5.935 -7.439 1.00 87.62 107 LEU A C 1
ATOM 794 O O . LEU A 1 107 ? 4.814 6.189 -7.582 1.00 87.62 107 LEU A O 1
ATOM 798 N N . ALA A 1 108 ? 3.141 4.707 -7.257 1.00 90.94 108 ALA A N 1
ATOM 799 C CA . ALA A 1 108 ? 3.932 3.487 -7.166 1.00 90.94 108 ALA A CA 1
ATOM 800 C C . ALA A 1 108 ? 3.454 2.471 -8.226 1.00 90.94 108 ALA A C 1
ATOM 802 O O . ALA A 1 108 ? 2.351 2.607 -8.748 1.00 90.94 108 ALA A O 1
ATOM 803 N N . PRO A 1 109 ? 4.311 1.533 -8.664 1.00 93.31 109 PRO A N 1
ATOM 804 C CA . PRO A 1 109 ? 3.924 0.509 -9.640 1.00 93.31 109 PRO 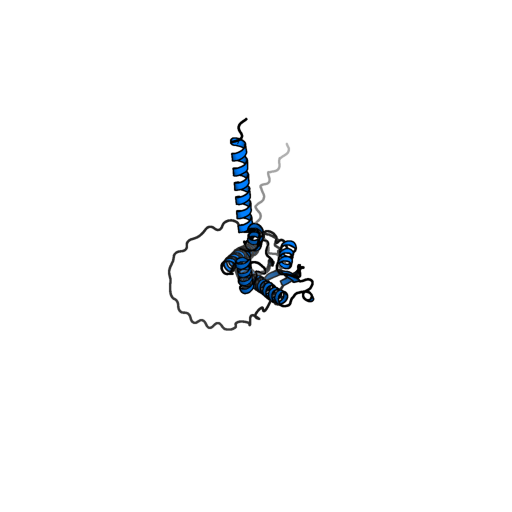A CA 1
ATOM 805 C C . PRO A 1 109 ? 2.985 -0.562 -9.065 1.00 93.31 109 PRO A C 1
ATOM 807 O O . PRO A 1 109 ? 2.336 -1.266 -9.827 1.00 93.31 109 PRO A O 1
ATOM 810 N N . ALA A 1 110 ? 2.905 -0.677 -7.747 1.00 94.19 110 ALA A N 1
ATOM 811 C CA . ALA A 1 110 ? 1.869 -1.405 -7.039 1.00 94.19 110 ALA A CA 1
ATOM 812 C C . ALA A 1 110 ? 1.369 -0.515 -5.900 1.00 94.19 110 ALA A C 1
ATOM 814 O O . ALA A 1 110 ? 2.072 0.421 -5.497 1.00 94.19 110 ALA A O 1
ATOM 815 N N . SER A 1 111 ? 0.151 -0.761 -5.442 1.00 94.38 111 SER A N 1
ATOM 816 C CA . SER A 1 111 ? -0.412 -0.060 -4.294 1.00 94.38 111 SER A CA 1
ATOM 817 C C . SER A 1 111 ? -1.383 -0.945 -3.543 1.00 94.38 111 SER A C 1
ATOM 819 O O . SER A 1 111 ? -2.182 -1.648 -4.158 1.00 94.38 111 SER A O 1
ATOM 821 N N . THR A 1 112 ? -1.370 -0.837 -2.223 1.00 94.62 112 THR A N 1
ATOM 822 C CA . THR A 1 112 ? -2.410 -1.390 -1.363 1.00 94.62 112 THR A CA 1
ATOM 823 C C . THR A 1 112 ? -3.254 -0.300 -0.739 1.00 94.62 112 THR A C 1
ATOM 825 O O . THR A 1 112 ? -2.719 0.672 -0.209 1.00 94.62 112 THR A O 1
ATOM 828 N N . ASP A 1 113 ? -4.558 -0.535 -0.705 1.00 94.81 113 ASP A N 1
ATOM 829 C CA . ASP A 1 113 ? -5.512 0.205 0.108 1.00 94.81 113 ASP A CA 1
ATOM 830 C C . ASP A 1 113 ? -6.142 -0.760 1.116 1.00 94.81 113 ASP A C 1
ATOM 832 O O . ASP A 1 113 ? -6.429 -1.913 0.793 1.00 94.81 113 ASP A O 1
ATOM 836 N N . TRP A 1 114 ? -6.374 -0.308 2.345 1.00 96.50 114 TRP A N 1
ATOM 837 C CA . TRP A 1 114 ? -6.991 -1.127 3.385 1.00 96.50 114 TRP A CA 1
ATOM 838 C C . TRP A 1 114 ? -7.923 -0.304 4.266 1.00 96.50 114 TRP A C 1
ATOM 840 O O . TRP A 1 114 ? -7.759 0.904 4.429 1.00 96.50 114 TRP A O 1
ATOM 850 N N . THR A 1 115 ? -8.907 -0.975 4.858 1.00 97.00 115 THR A N 1
ATOM 851 C CA . THR A 1 115 ? -9.781 -0.396 5.878 1.00 97.00 115 THR A CA 1
ATOM 852 C C . THR A 1 115 ? -9.974 -1.375 7.030 1.00 97.00 115 THR A C 1
ATOM 854 O O . THR A 1 115 ? -9.964 -2.596 6.845 1.00 97.00 115 THR A O 1
ATOM 857 N N . VAL A 1 116 ? -10.148 -0.827 8.232 1.00 97.88 116 VAL A N 1
ATOM 858 C CA . VAL A 1 116 ? -10.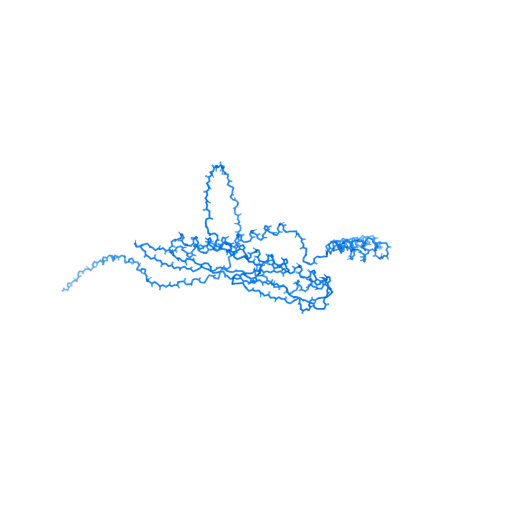479 -1.582 9.441 1.00 97.88 116 VAL A CA 1
ATOM 859 C C . VAL A 1 116 ? -11.751 -0.990 10.023 1.00 97.88 116 VAL A C 1
ATOM 861 O O . VAL A 1 116 ? -11.811 0.204 10.300 1.00 97.88 116 VAL A O 1
ATOM 864 N N . ASN A 1 117 ? -12.758 -1.833 10.215 1.00 97.25 117 ASN A N 1
ATOM 865 C CA . ASN A 1 117 ? -13.968 -1.494 10.958 1.00 97.25 117 ASN A CA 1
ATOM 866 C C . ASN A 1 117 ? -13.969 -2.265 12.275 1.00 97.25 117 ASN A C 1
ATOM 868 O O . ASN A 1 117 ? -13.437 -3.368 12.326 1.00 97.25 117 ASN A O 1
ATOM 872 N N . VAL A 1 118 ? -14.583 -1.733 13.329 1.00 97.94 118 VAL A N 1
ATOM 873 C CA . VAL A 1 118 ? -14.696 -2.446 14.609 1.00 97.94 118 VAL A CA 1
ATOM 874 C C . VAL A 1 118 ? -16.164 -2.635 14.963 1.00 97.94 118 VAL A C 1
ATOM 876 O O . VAL A 1 118 ? -16.945 -1.686 14.944 1.00 97.94 118 VAL A O 1
ATOM 879 N N . SER A 1 119 ? -16.536 -3.866 15.299 1.00 97.62 119 SER A N 1
ATOM 880 C CA . SER A 1 119 ? -17.832 -4.204 15.894 1.00 97.62 119 SER A CA 1
ATOM 881 C C . SER A 1 119 ? -17.625 -4.781 17.285 1.00 97.62 119 SER A C 1
ATOM 883 O O . SER A 1 119 ? -16.648 -5.490 17.492 1.00 97.62 119 SER A O 1
ATOM 885 N N . TYR A 1 120 ? -18.535 -4.523 18.217 1.00 97.94 120 TYR A N 1
ATOM 886 C CA . TYR A 1 120 ? -18.461 -5.056 19.575 1.00 97.94 120 TYR A CA 1
ATOM 887 C C . TYR A 1 120 ? -19.857 -5.181 20.183 1.00 97.94 120 TYR A C 1
ATOM 889 O O . TYR A 1 120 ? -20.774 -4.442 19.809 1.00 97.94 120 TYR A O 1
ATOM 897 N N . ASP A 1 121 ? -19.989 -6.087 21.145 1.00 96.94 121 ASP A N 1
ATOM 898 C CA . ASP A 1 121 ? -21.192 -6.257 21.946 1.00 96.94 121 ASP A CA 1
ATOM 899 C C . ASP A 1 121 ? -21.055 -5.493 23.274 1.00 96.94 121 ASP A C 1
ATOM 901 O O . ASP A 1 121 ? -19.959 -5.174 23.749 1.00 96.94 121 ASP A O 1
ATOM 905 N N . ARG A 1 122 ? -22.192 -5.145 23.878 1.00 96.81 122 ARG A N 1
ATOM 906 C CA . ARG A 1 122 ? -22.257 -4.423 25.156 1.00 96.81 122 ARG A CA 1
ATOM 907 C C . ARG A 1 122 ? -23.049 -5.253 26.149 1.00 96.81 122 ARG A C 1
ATOM 909 O O . ARG A 1 122 ? -24.128 -5.740 25.820 1.00 96.81 122 ARG A O 1
ATOM 916 N N . ARG A 1 123 ? -22.552 -5.379 27.377 1.00 95.50 123 ARG A N 1
ATOM 917 C CA . ARG A 1 123 ? -23.254 -6.095 28.445 1.00 95.50 123 ARG A CA 1
ATOM 918 C C . ARG A 1 123 ? -23.245 -5.289 29.730 1.00 95.50 123 ARG A C 1
ATOM 920 O O . ARG A 1 123 ? -22.186 -4.894 30.205 1.00 95.50 123 ARG A O 1
ATOM 927 N N . THR A 1 124 ? -24.421 -5.112 30.322 1.00 95.69 124 THR A N 1
ATOM 928 C CA . THR A 1 124 ? -24.554 -4.497 31.644 1.00 95.69 124 THR A CA 1
ATOM 929 C C . THR A 1 124 ? -24.586 -5.580 32.714 1.00 95.69 124 THR A C 1
ATOM 931 O O . THR A 1 124 ? -25.392 -6.508 32.635 1.00 95.69 124 THR A O 1
ATOM 934 N N . ARG A 1 125 ? -23.714 -5.468 33.717 1.00 93.50 125 ARG A N 1
ATOM 935 C CA . ARG A 1 125 ? -23.697 -6.327 34.905 1.00 93.50 125 ARG A CA 1
ATOM 936 C C . ARG A 1 125 ? -23.512 -5.446 36.135 1.00 93.50 125 ARG A C 1
ATOM 938 O O . ARG A 1 125 ? -22.649 -4.577 36.127 1.00 93.50 125 ARG A O 1
ATOM 945 N N . ASP A 1 126 ? -24.357 -5.633 37.147 1.00 94.00 126 ASP A N 1
ATOM 946 C CA . ASP A 1 126 ? -24.299 -4.884 38.413 1.00 94.00 126 ASP A CA 1
ATOM 947 C C . ASP A 1 126 ? -24.325 -3.351 38.216 1.00 94.00 126 ASP A C 1
ATOM 949 O O . ASP A 1 126 ? -23.641 -2.591 38.894 1.00 94.00 126 ASP A O 1
ATOM 953 N N . GLY A 1 127 ? -25.100 -2.890 37.227 1.00 94.00 127 GLY A N 1
ATOM 954 C CA . GLY A 1 127 ? -25.213 -1.471 36.870 1.00 94.00 127 GLY A CA 1
ATOM 955 C C . GLY A 1 127 ? -24.044 -0.907 36.052 1.00 94.00 127 GLY A C 1
ATOM 956 O O . GLY A 1 127 ? -24.099 0.2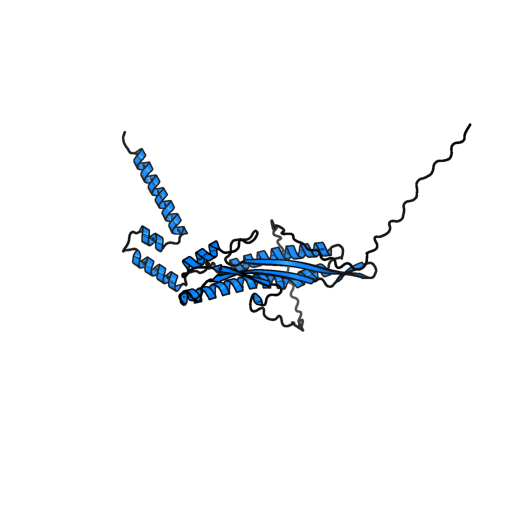55 35.660 1.00 94.00 127 GLY A O 1
ATOM 957 N N . GLN A 1 128 ? -23.018 -1.705 35.739 1.00 94.38 128 GLN A N 1
ATOM 958 C CA . GLN A 1 128 ? -21.872 -1.289 34.929 1.00 94.38 128 GLN A CA 1
ATOM 959 C C . GLN A 1 128 ? -21.945 -1.875 33.518 1.00 94.38 128 GLN A C 1
ATOM 961 O O . GLN A 1 128 ? -22.103 -3.085 33.344 1.00 94.38 128 GLN A O 1
ATOM 966 N N . CYS A 1 129 ? -21.815 -1.024 32.498 1.00 95.62 129 CYS A N 1
ATOM 967 C CA . CYS A 1 129 ? -21.727 -1.464 31.107 1.00 95.62 129 CYS A CA 1
ATOM 968 C C . CYS A 1 129 ? -20.282 -1.821 30.744 1.00 95.62 129 CYS A C 1
ATOM 970 O O . CYS A 1 129 ? -19.375 -1.013 30.938 1.00 95.62 129 CYS A O 1
ATOM 972 N N . GLN A 1 130 ? -20.088 -3.011 30.179 1.00 96.44 130 GLN A N 1
ATOM 973 C CA . GLN A 1 130 ? -18.802 -3.525 29.718 1.00 96.44 130 GLN A CA 1
ATOM 974 C C . GLN A 1 130 ? -18.854 -3.874 28.229 1.00 96.44 130 GLN A C 1
ATOM 976 O O . GLN A 1 130 ? -19.854 -4.412 27.741 1.00 96.44 130 GLN A O 1
ATOM 981 N N . VAL A 1 131 ? -17.757 -3.609 27.523 1.00 97.06 131 VAL A N 1
ATOM 982 C CA . VAL A 1 131 ? -17.554 -4.032 26.134 1.00 97.06 131 VAL A CA 1
ATOM 983 C C . VAL A 1 131 ? -17.158 -5.508 26.100 1.00 97.06 131 VAL A C 1
ATOM 985 O O . VAL A 1 131 ? -16.367 -5.974 26.923 1.00 97.06 131 VAL A O 1
ATOM 988 N N . ARG A 1 132 ? -17.731 -6.268 25.167 1.00 96.25 132 ARG A N 1
ATOM 989 C CA . ARG A 1 132 ? -17.438 -7.688 24.946 1.00 96.25 132 ARG A CA 1
ATOM 990 C C . ARG A 1 132 ? -17.306 -7.972 23.456 1.00 96.25 132 ARG A C 1
ATOM 992 O O . ARG A 1 132 ? -17.829 -7.228 22.632 1.00 96.25 132 ARG A O 1
ATOM 999 N N . ASP A 1 133 ? -16.574 -9.036 23.138 1.00 95.62 133 ASP A N 1
ATOM 1000 C CA . ASP A 1 133 ? -16.487 -9.600 21.787 1.00 95.62 133 ASP A CA 1
ATOM 1001 C C . ASP A 1 133 ? -16.147 -8.568 20.697 1.00 95.62 133 ASP A C 1
ATOM 1003 O O . ASP A 1 133 ? -16.690 -8.600 19.591 1.00 95.62 133 ASP A O 1
ATOM 1007 N N . ALA A 1 134 ? -15.244 -7.628 21.011 1.00 97.56 134 ALA A N 1
ATOM 1008 C CA . ALA A 1 134 ? -14.766 -6.683 20.014 1.00 97.56 134 ALA A CA 1
ATOM 1009 C C . ALA A 1 134 ? -14.044 -7.435 18.893 1.00 97.56 134 ALA A C 1
ATOM 1011 O O . ALA A 1 134 ? -13.198 -8.292 19.145 1.00 97.56 134 ALA A O 1
ATOM 1012 N N . ARG A 1 135 ? -14.388 -7.097 17.653 1.00 98.19 135 ARG A N 1
ATOM 1013 C CA . ARG A 1 135 ? -13.844 -7.696 16.442 1.00 98.19 135 ARG A CA 1
ATOM 1014 C C . ARG A 1 135 ? -13.461 -6.613 15.451 1.00 98.19 135 ARG A C 1
ATOM 1016 O O . ARG A 1 135 ? -14.308 -5.810 15.051 1.00 98.19 135 ARG A O 1
ATOM 1023 N N . ALA A 1 136 ? -12.208 -6.633 15.023 1.00 97.75 136 ALA A N 1
ATOM 1024 C CA . ALA A 1 136 ? -11.696 -5.801 13.953 1.00 97.75 136 ALA A CA 1
ATOM 1025 C C . ALA A 1 136 ? -11.888 -6.521 12.608 1.00 97.75 136 ALA A C 1
ATOM 1027 O O . ALA A 1 136 ? -11.364 -7.603 12.353 1.00 97.75 136 ALA A O 1
ATOM 1028 N N . ILE A 1 137 ? -12.677 -5.914 11.731 1.00 97.94 137 ILE A N 1
ATOM 1029 C CA . ILE A 1 137 ? -12.995 -6.398 10.393 1.00 97.94 137 ILE A CA 1
ATOM 1030 C C . ILE A 1 137 ? -12.070 -5.683 9.413 1.00 97.94 137 ILE A C 1
ATOM 1032 O O . ILE A 1 137 ? -12.268 -4.510 9.091 1.00 97.94 137 ILE A O 1
ATOM 1036 N N . PHE A 1 138 ? -11.060 -6.408 8.948 1.00 97.75 138 PHE A N 1
ATOM 1037 C CA . PHE A 1 138 ? -10.115 -5.951 7.938 1.00 97.75 138 PHE A CA 1
ATOM 1038 C C . PHE A 1 138 ? -10.629 -6.242 6.529 1.00 97.75 138 PHE A C 1
ATOM 1040 O O . PHE A 1 138 ? -11.151 -7.329 6.273 1.00 97.75 138 PHE A O 1
ATOM 1047 N N . THR A 1 139 ? -10.452 -5.280 5.625 1.00 97.75 139 THR A N 1
ATOM 1048 C CA . THR A 1 139 ? -10.612 -5.453 4.176 1.00 97.75 139 THR A CA 1
ATOM 1049 C C . THR A 1 139 ? -9.481 -4.732 3.456 1.00 97.75 139 THR A C 1
ATOM 1051 O O . THR A 1 139 ? -9.074 -3.648 3.881 1.00 97.75 139 THR A O 1
ATOM 1054 N N . ALA A 1 140 ? -8.978 -5.312 2.370 1.00 97.25 140 ALA A N 1
ATOM 1055 C CA . ALA A 1 140 ? -7.898 -4.716 1.596 1.00 97.25 140 ALA A CA 1
ATOM 1056 C C . ALA A 1 140 ? -8.058 -4.931 0.093 1.00 97.25 140 ALA A C 1
ATOM 1058 O O . ALA A 1 140 ? -8.732 -5.849 -0.372 1.00 97.25 140 ALA A O 1
ATOM 1059 N N . THR A 1 141 ? -7.419 -4.062 -0.677 1.00 97.31 141 THR A N 1
ATOM 1060 C CA . THR A 1 141 ? -7.236 -4.193 -2.118 1.00 97.31 141 THR A CA 1
ATOM 1061 C C . THR A 1 141 ? -5.762 -4.002 -2.445 1.00 97.31 141 THR A C 1
ATOM 1063 O O . THR A 1 141 ? -5.133 -3.102 -1.898 1.00 97.31 141 THR A O 1
ATOM 1066 N N . ALA A 1 142 ? -5.217 -4.828 -3.334 1.00 96.56 142 ALA A N 1
ATOM 1067 C CA . ALA A 1 142 ? -3.867 -4.687 -3.868 1.00 96.56 142 ALA A CA 1
ATOM 1068 C C . ALA A 1 142 ? -3.929 -4.534 -5.392 1.00 96.56 142 ALA A C 1
ATOM 1070 O O . ALA A 1 142 ? -4.491 -5.385 -6.078 1.00 96.56 142 ALA A O 1
ATOM 1071 N N . ASP A 1 143 ? -3.354 -3.459 -5.919 1.00 97.19 143 ASP A N 1
ATOM 1072 C CA . ASP A 1 143 ? -3.216 -3.209 -7.349 1.00 97.19 143 ASP A CA 1
ATOM 1073 C C . ASP A 1 143 ? -1.859 -3.696 -7.844 1.00 97.19 143 ASP A C 1
ATOM 1075 O O . ASP A 1 143 ? -0.817 -3.170 -7.447 1.00 97.19 143 ASP A O 1
ATOM 1079 N N . LEU A 1 144 ? -1.873 -4.659 -8.762 1.00 97.25 144 LEU A N 1
ATOM 1080 C CA . LEU A 1 144 ? -0.673 -5.213 -9.374 1.00 97.25 144 LEU A CA 1
ATOM 1081 C C . LEU A 1 144 ? -0.693 -5.050 -10.897 1.00 97.25 144 LEU A C 1
ATOM 1083 O O . LEU A 1 144 ? -1.747 -5.137 -11.530 1.00 97.25 144 LEU A O 1
ATOM 1087 N N . PRO A 1 145 ? 0.467 -4.840 -11.532 1.00 97.62 145 PRO A N 1
ATOM 1088 C CA . PRO A 1 145 ? 0.536 -4.864 -12.979 1.00 97.62 145 PRO A CA 1
ATOM 1089 C C . PRO A 1 145 ? 0.450 -6.300 -13.513 1.00 97.62 145 PRO A C 1
ATOM 1091 O O . PRO A 1 145 ? 1.037 -7.223 -12.947 1.00 97.62 145 PRO A O 1
ATOM 1094 N N . ARG A 1 146 ? -0.198 -6.476 -14.666 1.00 98.00 146 ARG A N 1
ATOM 1095 C CA . ARG A 1 146 ? -0.186 -7.721 -15.447 1.00 98.00 146 ARG A CA 1
ATOM 1096 C C . ARG A 1 146 ? 0.201 -7.425 -16.891 1.00 98.00 146 ARG A C 1
ATOM 1098 O O . ARG A 1 146 ? -0.283 -6.451 -17.456 1.00 98.00 146 ARG A O 1
ATOM 1105 N N . LEU A 1 147 ? 1.069 -8.240 -17.490 1.00 97.25 147 LEU A N 1
ATOM 1106 C CA . LEU A 1 147 ? 1.365 -8.117 -18.918 1.00 97.25 147 LEU A CA 1
ATOM 1107 C C . LEU A 1 147 ? 0.210 -8.662 -19.754 1.00 97.25 147 LEU A C 1
ATOM 1109 O O . LEU A 1 147 ? -0.235 -9.785 -19.528 1.00 97.25 147 LEU A O 1
ATOM 1113 N N . ALA A 1 148 ? -0.201 -7.888 -20.757 1.00 97.62 148 ALA A N 1
ATOM 1114 C CA . ALA A 1 148 ? -1.276 -8.269 -21.668 1.00 97.62 148 ALA A CA 1
ATOM 1115 C C . ALA A 1 148 ? -0.908 -9.481 -22.545 1.00 97.62 148 ALA A C 1
ATOM 1117 O O . ALA A 1 148 ? -1.765 -10.309 -22.842 1.00 97.62 148 ALA A O 1
ATOM 1118 N N . ASP A 1 149 ? 0.364 -9.604 -22.945 1.00 96.25 149 ASP A N 1
ATOM 1119 C CA . ASP A 1 149 ? 0.854 -10.710 -23.775 1.00 96.25 149 ASP A CA 1
ATOM 1120 C C . ASP A 1 149 ? 2.248 -11.176 -23.332 1.00 96.25 149 ASP A C 1
ATOM 1122 O O . ASP A 1 149 ? 3.267 -10.716 -23.840 1.00 96.25 149 ASP A O 1
ATOM 1126 N N . GLU A 1 150 ? 2.304 -12.109 -22.376 1.00 95.94 150 GLU A N 1
ATOM 1127 C CA . GLU A 1 150 ? 3.568 -12.728 -21.949 1.00 95.94 150 GLU A CA 1
ATOM 1128 C C . GLU A 1 150 ? 4.207 -13.621 -23.025 1.00 95.94 150 GLU A C 1
ATOM 1130 O O . GLU A 1 150 ? 5.412 -13.866 -22.966 1.00 95.94 150 GLU A O 1
ATOM 1135 N N . LYS A 1 151 ? 3.432 -14.132 -23.993 1.00 95.75 151 LYS A N 1
ATOM 1136 C CA . LYS A 1 151 ? 3.927 -15.094 -24.993 1.00 95.75 151 LYS A CA 1
ATOM 1137 C C . LYS A 1 151 ? 4.751 -14.412 -26.080 1.00 95.75 151 LYS A C 1
ATOM 1139 O O . LYS A 1 151 ? 5.635 -15.045 -26.647 1.00 95.75 151 LYS A O 1
ATOM 1144 N N . ALA A 1 152 ? 4.476 -13.138 -26.346 1.00 93.75 152 ALA A N 1
ATOM 1145 C CA . ALA A 1 152 ? 5.238 -12.321 -27.284 1.00 93.75 152 ALA A CA 1
ATOM 1146 C C . ALA A 1 152 ? 6.568 -11.790 -26.713 1.00 93.75 152 ALA A C 1
ATOM 1148 O O . ALA A 1 152 ? 7.343 -11.175 -27.449 1.00 93.75 152 ALA A O 1
ATOM 1149 N N . LEU A 1 153 ? 6.848 -11.988 -25.418 1.00 95.19 153 LEU A N 1
ATOM 1150 C CA . LEU A 1 153 ? 8.084 -11.507 -24.803 1.00 95.19 153 LEU A CA 1
ATOM 1151 C C . LEU A 1 153 ? 9.269 -12.431 -25.088 1.00 95.19 153 LEU A C 1
ATOM 1153 O O . LEU A 1 153 ? 9.187 -13.654 -24.991 1.00 95.19 153 LEU A O 1
ATOM 1157 N N . GLU A 1 154 ? 10.425 -11.813 -25.317 1.00 95.81 154 GLU A N 1
ATOM 1158 C CA . GLU A 1 154 ? 11.706 -12.513 -25.308 1.00 95.81 154 GLU A CA 1
ATOM 1159 C C . GLU A 1 154 ? 11.943 -13.161 -23.918 1.00 95.81 154 GLU A C 1
ATOM 1161 O O . GLU A 1 154 ? 11.652 -12.532 -22.889 1.00 95.81 154 GLU A O 1
ATOM 1166 N N . PRO A 1 155 ? 12.449 -14.412 -23.839 1.00 94.50 155 PRO A N 1
ATOM 1167 C CA . PRO A 1 155 ? 12.525 -15.155 -22.579 1.00 94.50 155 PRO A CA 1
ATOM 1168 C C . PRO A 1 155 ? 13.280 -14.448 -21.446 1.00 94.50 155 PRO A C 1
ATOM 1170 O O . PRO A 1 155 ? 12.898 -14.578 -20.276 1.00 94.50 155 PRO A O 1
ATOM 1173 N N . ALA A 1 156 ? 14.346 -13.695 -21.744 1.00 88.12 156 ALA A N 1
ATOM 1174 C CA . ALA A 1 156 ? 15.065 -12.953 -20.715 1.00 88.12 156 ALA A CA 1
ATOM 1175 C C . ALA A 1 156 ? 14.249 -11.763 -20.181 1.00 88.12 156 ALA A C 1
ATOM 1177 O O . ALA A 1 156 ? 14.269 -11.522 -18.968 1.00 88.12 156 ALA A O 1
ATOM 1178 N N . VAL A 1 157 ? 13.492 -11.059 -21.031 1.00 90.06 157 VAL A N 1
ATOM 1179 C CA . VAL A 1 157 ? 12.541 -10.018 -20.594 1.00 90.06 157 VAL A CA 1
ATOM 1180 C C . VAL A 1 157 ? 11.426 -10.623 -19.737 1.00 90.06 157 VAL A C 1
ATOM 1182 O O . VAL A 1 157 ? 11.143 -10.096 -18.661 1.00 90.06 157 VAL A O 1
ATOM 1185 N N . LEU A 1 158 ? 10.848 -11.760 -20.139 1.00 94.12 158 LEU A N 1
ATOM 1186 C CA . LEU A 1 158 ? 9.781 -12.426 -19.380 1.00 94.12 158 LEU A CA 1
ATOM 1187 C C . LEU A 1 158 ? 10.239 -12.874 -17.983 1.00 94.12 158 LEU A C 1
ATOM 1189 O O . LEU A 1 158 ? 9.544 -12.654 -16.990 1.00 94.12 158 LEU A O 1
ATOM 1193 N N . ARG A 1 159 ? 11.436 -13.464 -17.869 1.00 91.56 159 ARG A N 1
ATOM 1194 C CA . ARG A 1 159 ? 12.001 -13.849 -16.564 1.00 91.56 159 ARG A CA 1
ATOM 1195 C C . ARG A 1 159 ? 12.159 -12.640 -15.645 1.00 91.56 159 ARG A C 1
ATOM 1197 O O . ARG A 1 159 ? 11.817 -12.706 -14.466 1.00 91.56 159 ARG A O 1
ATOM 1204 N N . ARG A 1 160 ? 12.647 -11.519 -16.181 1.00 89.88 160 ARG A N 1
ATOM 1205 C CA . ARG A 1 160 ? 12.744 -10.274 -15.412 1.00 89.88 160 ARG A CA 1
ATOM 1206 C C . ARG A 1 160 ? 11.376 -9.786 -14.985 1.00 89.88 160 ARG A C 1
ATOM 1208 O O . ARG A 1 160 ? 11.243 -9.357 -13.843 1.00 89.88 160 ARG A O 1
ATOM 1215 N N . TRP A 1 161 ? 10.389 -9.833 -15.885 1.00 93.69 161 TRP A N 1
ATOM 1216 C CA . TRP A 1 161 ? 9.020 -9.401 -15.603 1.00 93.69 161 TRP A CA 1
ATOM 1217 C C . TRP A 1 161 ? 8.463 -10.123 -14.383 1.00 93.69 161 TRP A C 1
ATOM 1219 O O . TRP A 1 161 ? 8.049 -9.482 -13.421 1.00 93.69 161 TRP A O 1
ATOM 1229 N N . ARG A 1 162 ? 8.562 -11.452 -14.378 1.00 94.75 162 ARG A N 1
ATOM 1230 C CA . ARG A 1 162 ? 8.086 -12.285 -13.270 1.00 94.75 162 ARG A CA 1
ATOM 1231 C C . ARG A 1 162 ? 8.804 -11.974 -11.961 1.00 94.75 162 ARG A C 1
ATOM 1233 O O . ARG A 1 162 ? 8.144 -11.778 -10.948 1.00 94.75 162 ARG A O 1
ATOM 1240 N N . ASN A 1 163 ? 10.130 -11.827 -11.987 1.00 91.12 163 ASN A N 1
ATOM 1241 C CA . ASN A 1 163 ? 10.898 -11.438 -10.797 1.00 91.12 163 ASN A CA 1
ATOM 1242 C C . ASN A 1 163 ? 10.510 -10.047 -10.279 1.00 91.12 163 ASN A C 1
ATOM 1244 O O . ASN A 1 163 ? 10.531 -9.786 -9.080 1.00 91.12 163 ASN A O 1
ATOM 1248 N N . TYR A 1 164 ? 10.192 -9.123 -11.181 1.00 91.94 164 TYR A N 1
ATOM 1249 C CA . TYR A 1 164 ? 9.737 -7.793 -10.812 1.00 91.94 164 TYR A CA 1
ATOM 1250 C C . TYR A 1 164 ? 8.359 -7.832 -10.147 1.00 91.94 164 TYR A C 1
ATOM 1252 O O . TYR A 1 164 ? 8.226 -7.305 -9.046 1.00 91.94 164 TYR A O 1
ATOM 1260 N N . VAL A 1 165 ? 7.374 -8.495 -10.760 1.00 94.69 165 VAL A N 1
ATOM 1261 C CA . VAL A 1 165 ? 6.020 -8.627 -10.197 1.00 94.69 165 VAL A CA 1
ATOM 1262 C C . VAL A 1 165 ? 6.039 -9.372 -8.863 1.00 94.69 165 VAL A C 1
ATOM 1264 O O . VAL A 1 165 ? 5.398 -8.912 -7.927 1.00 94.69 165 VAL A O 1
ATOM 1267 N N . ALA A 1 166 ? 6.833 -10.439 -8.728 1.00 93.56 166 ALA A N 1
ATOM 1268 C CA . ALA A 1 166 ? 6.967 -11.172 -7.467 1.00 93.56 166 ALA A CA 1
ATOM 1269 C C . ALA A 1 166 ? 7.456 -10.274 -6.316 1.00 93.56 166 ALA A C 1
ATOM 1271 O O . ALA A 1 166 ? 6.928 -10.337 -5.212 1.00 93.56 166 ALA A O 1
ATOM 1272 N N . ARG A 1 167 ? 8.417 -9.378 -6.582 1.00 91.81 167 ARG A N 1
ATOM 1273 C CA . ARG A 1 167 ? 8.895 -8.406 -5.582 1.00 91.81 167 ARG A CA 1
ATOM 1274 C C . ARG A 1 167 ? 7.861 -7.335 -5.250 1.00 91.81 167 ARG A C 1
ATOM 1276 O O . ARG A 1 167 ? 7.831 -6.855 -4.119 1.00 91.81 167 ARG A O 1
ATOM 1283 N N . LEU A 1 168 ? 7.034 -6.936 -6.220 1.00 93.50 168 LEU A N 1
ATOM 1284 C CA . LEU A 1 168 ? 5.903 -6.048 -5.943 1.00 93.50 168 LEU A CA 1
ATOM 1285 C C . LEU A 1 168 ? 4.896 -6.746 -5.030 1.00 93.50 168 LEU A C 1
ATOM 1287 O O . LEU A 1 168 ? 4.541 -6.191 -3.999 1.00 93.50 168 LEU A O 1
ATOM 1291 N N . GLU A 1 169 ? 4.504 -7.974 -5.365 1.00 95.69 169 GLU A N 1
ATOM 1292 C CA . GLU A 1 169 ? 3.588 -8.779 -4.557 1.00 95.69 169 GLU A CA 1
ATOM 1293 C C . GLU A 1 169 ? 4.107 -8.985 -3.129 1.00 95.69 169 GLU A C 1
ATOM 1295 O O . GLU A 1 169 ? 3.380 -8.706 -2.179 1.00 95.69 169 GLU A O 1
ATOM 1300 N N . GLU A 1 170 ? 5.369 -9.386 -2.960 1.00 94.12 170 GLU A N 1
ATOM 1301 C CA . GLU A 1 170 ? 6.001 -9.514 -1.641 1.00 94.12 170 GLU A CA 1
ATOM 1302 C C . GLU A 1 170 ? 5.966 -8.186 -0.872 1.00 94.12 170 GLU A C 1
ATOM 1304 O O . GLU A 1 170 ? 5.707 -8.150 0.335 1.00 94.12 170 GLU A O 1
ATOM 1309 N N . SER A 1 171 ? 6.197 -7.071 -1.571 1.00 92.94 171 SER A N 1
ATOM 1310 C CA . SER A 1 171 ? 6.199 -5.759 -0.944 1.00 92.94 171 SER A CA 1
ATOM 1311 C C . SER A 1 171 ? 4.824 -5.342 -0.431 1.00 92.94 171 SER A C 1
ATOM 1313 O O . SER A 1 171 ? 4.733 -4.851 0.699 1.00 92.94 171 SER A O 1
ATOM 1315 N N . GLU A 1 172 ? 3.787 -5.531 -1.243 1.00 95.00 172 GLU A N 1
ATOM 1316 C CA . GLU A 1 172 ? 2.400 -5.250 -0.874 1.00 95.00 172 GLU A CA 1
ATOM 1317 C C . GLU A 1 172 ? 1.926 -6.206 0.235 1.00 95.00 172 GLU A C 1
ATOM 1319 O O . GLU A 1 172 ? 1.324 -5.769 1.219 1.00 95.00 172 GLU A O 1
ATOM 1324 N N . LEU A 1 173 ? 2.278 -7.496 0.148 1.00 96.25 173 LEU A N 1
ATOM 1325 C CA . LEU A 1 173 ? 1.964 -8.496 1.171 1.00 96.25 173 LEU A CA 1
ATOM 1326 C C . LEU A 1 173 ? 2.540 -8.106 2.531 1.00 96.25 173 LEU A C 1
ATOM 1328 O O . LEU A 1 173 ? 1.831 -8.159 3.531 1.00 96.25 173 LEU A O 1
ATOM 1332 N N . ALA A 1 174 ? 3.803 -7.680 2.585 1.00 95.44 174 ALA A N 1
ATOM 1333 C CA . ALA A 1 174 ? 4.433 -7.278 3.837 1.00 95.44 174 ALA A CA 1
ATOM 1334 C C . ALA A 1 174 ? 3.707 -6.097 4.510 1.00 95.44 174 ALA A C 1
ATOM 1336 O O . ALA A 1 174 ? 3.599 -6.063 5.737 1.00 95.44 174 ALA A O 1
ATOM 1337 N N . THR A 1 175 ? 3.176 -5.149 3.731 1.00 95.06 175 THR A N 1
ATOM 1338 C CA . THR A 1 175 ? 2.354 -4.046 4.255 1.00 95.06 175 THR A CA 1
ATOM 1339 C C . THR A 1 175 ? 1.036 -4.558 4.829 1.00 95.06 175 THR A C 1
ATOM 1341 O O . THR A 1 175 ? 0.706 -4.249 5.976 1.00 95.06 175 THR A O 1
ATOM 1344 N N . LEU A 1 176 ? 0.297 -5.381 4.080 1.00 96.56 176 LEU A N 1
ATOM 1345 C CA . LEU A 1 176 ? -0.984 -5.915 4.548 1.00 96.56 176 LEU A CA 1
ATOM 1346 C C . LEU A 1 176 ? -0.813 -6.833 5.768 1.00 96.56 176 LEU A C 1
ATOM 1348 O O . LEU A 1 176 ? -1.572 -6.722 6.731 1.00 96.56 176 LEU A O 1
ATOM 1352 N N . ALA A 1 177 ? 0.213 -7.686 5.768 1.00 96.62 177 ALA A N 1
ATOM 1353 C CA . ALA A 1 177 ? 0.547 -8.568 6.882 1.00 96.62 177 ALA A CA 1
ATOM 1354 C C . ALA A 1 177 ? 0.861 -7.775 8.158 1.00 96.62 177 ALA A C 1
ATOM 1356 O O . ALA A 1 177 ? 0.382 -8.133 9.238 1.00 96.62 177 ALA A O 1
ATOM 1357 N N . PHE A 1 178 ? 1.600 -6.664 8.038 1.00 97.06 178 PHE A N 1
ATOM 1358 C CA . PHE A 1 178 ? 1.831 -5.758 9.160 1.00 97.06 178 PHE A CA 1
ATOM 1359 C C . PHE A 1 178 ? 0.506 -5.241 9.722 1.00 97.06 178 PHE A C 1
ATOM 1361 O O . PHE A 1 178 ? 0.249 -5.438 10.905 1.00 97.06 178 PHE A O 1
ATOM 1368 N N . VAL A 1 179 ? -0.362 -4.653 8.894 1.00 97.38 179 VAL A N 1
ATOM 1369 C CA . VAL A 1 179 ? -1.654 -4.095 9.339 1.00 97.38 179 VAL A CA 1
ATOM 1370 C C . VAL A 1 179 ? -2.512 -5.161 10.024 1.00 97.38 179 VAL A C 1
ATOM 1372 O O . VAL A 1 179 ? -3.018 -4.942 11.125 1.00 97.38 179 VAL A O 1
ATOM 1375 N N . TYR A 1 180 ? -2.621 -6.342 9.420 1.00 97.12 180 TYR A N 1
ATOM 1376 C CA . TYR A 1 180 ? -3.435 -7.437 9.942 1.00 97.12 180 TYR A CA 1
ATOM 1377 C C . TYR A 1 180 ? -2.926 -7.981 11.279 1.00 97.12 180 TYR A C 1
ATOM 1379 O O . TYR A 1 180 ? -3.718 -8.282 12.170 1.00 97.12 180 TYR A O 1
ATOM 1387 N N . SER A 1 181 ? -1.604 -8.030 11.474 1.00 96.81 181 SER A N 1
ATOM 1388 C CA . SER A 1 181 ? -1.007 -8.437 12.754 1.00 96.81 181 SER A CA 1
ATOM 1389 C C . SER A 1 181 ? -1.388 -7.520 13.927 1.00 96.81 181 SER A C 1
ATOM 1391 O O . SER A 1 181 ? -1.271 -7.918 15.085 1.00 96.81 181 SER A O 1
ATOM 1393 N N . GLN A 1 182 ? -1.855 -6.297 13.649 1.00 98.12 182 GLN A N 1
ATOM 1394 C CA . GLN A 1 182 ? -2.219 -5.306 14.664 1.00 98.12 182 GLN A CA 1
ATOM 1395 C C . GLN A 1 182 ? -3.700 -5.350 15.064 1.00 98.12 182 GLN A C 1
ATOM 1397 O O . GLN A 1 182 ? -4.084 -4.673 16.019 1.00 98.12 182 GLN A O 1
ATOM 1402 N N . LEU A 1 183 ? -4.541 -6.135 14.381 1.00 97.75 183 LEU A N 1
ATOM 1403 C CA . LEU A 1 183 ? -5.990 -6.144 14.622 1.00 97.75 183 LEU A CA 1
ATOM 1404 C C . LEU A 1 183 ? -6.340 -6.551 16.058 1.00 97.75 183 LEU A C 1
ATOM 1406 O O . LEU A 1 183 ? -7.151 -5.884 16.695 1.00 97.75 183 LEU A O 1
ATOM 1410 N N . GLY A 1 184 ? -5.646 -7.547 16.616 1.00 97.56 184 GLY A N 1
ATOM 1411 C CA . GLY A 1 184 ? -5.857 -7.969 18.004 1.00 97.56 184 GLY A CA 1
ATOM 1412 C C . GLY A 1 184 ? -5.539 -6.881 19.040 1.00 97.56 184 GLY A C 1
ATOM 1413 O O . GLY A 1 184 ? -6.142 -6.853 20.110 1.00 97.56 184 GLY A O 1
ATOM 1414 N N . GLN A 1 185 ? -4.635 -5.941 18.733 1.00 97.81 185 GLN A N 1
ATOM 1415 C CA . GLN A 1 185 ? -4.361 -4.805 19.625 1.00 97.81 185 GLN A CA 1
ATOM 1416 C C . GLN A 1 185 ? -5.518 -3.800 19.625 1.00 97.81 185 GLN A C 1
ATOM 1418 O O . GLN A 1 185 ? -5.867 -3.282 20.683 1.00 97.81 185 GLN A O 1
ATOM 1423 N N . ILE A 1 186 ? -6.136 -3.564 18.462 1.00 98.12 186 ILE A N 1
ATOM 1424 C CA . ILE A 1 186 ? -7.334 -2.720 18.347 1.00 98.12 186 ILE A CA 1
ATOM 1425 C C . ILE A 1 186 ? -8.481 -3.343 19.144 1.00 98.12 186 ILE A C 1
ATOM 1427 O O . ILE A 1 186 ? -9.108 -2.665 19.953 1.00 98.12 186 ILE A O 1
ATOM 1431 N N . GLU A 1 187 ? -8.732 -4.640 18.950 1.00 98.19 187 GLU A N 1
ATOM 1432 C CA . GLU A 1 187 ? -9.779 -5.372 19.673 1.00 98.19 187 GLU A CA 1
ATOM 1433 C C . GLU A 1 187 ? -9.579 -5.281 21.187 1.00 98.19 187 GLU A C 1
ATOM 1435 O O . GLU A 1 187 ? -10.513 -4.942 21.915 1.00 98.19 187 GLU A O 1
ATOM 1440 N N . LYS A 1 188 ? -8.346 -5.501 21.657 1.00 98.12 188 LYS A N 1
ATOM 1441 C CA . LYS A 1 188 ? -7.992 -5.385 23.073 1.00 98.12 188 LYS A CA 1
ATOM 1442 C C . LYS A 1 188 ? -8.260 -3.982 23.626 1.00 98.12 188 LYS A C 1
ATOM 1444 O O . LYS A 1 188 ? -8.929 -3.868 24.648 1.00 98.12 188 LYS A O 1
ATOM 1449 N N . GLN A 1 189 ? -7.798 -2.931 22.945 1.00 97.69 189 GLN A N 1
ATOM 1450 C CA . GLN A 1 189 ? -8.003 -1.544 23.383 1.00 97.69 189 GLN A CA 1
ATOM 1451 C C . GLN A 1 189 ? -9.496 -1.193 23.489 1.00 97.69 189 GLN A C 1
ATOM 1453 O O . GLN A 1 189 ? -9.914 -0.493 24.408 1.00 97.69 189 GLN A O 1
ATOM 1458 N N . VAL A 1 190 ? -10.318 -1.717 22.578 1.00 97.88 190 VAL A N 1
ATOM 1459 C CA . VAL A 1 190 ? -11.771 -1.512 22.599 1.00 97.88 190 VAL A CA 1
ATOM 1460 C C . VAL A 1 190 ? -12.430 -2.298 23.737 1.00 97.88 190 VAL A C 1
ATOM 1462 O O . VAL A 1 190 ? -13.307 -1.760 24.408 1.00 97.88 190 VAL A O 1
ATOM 1465 N N . ILE A 1 191 ? -11.992 -3.526 24.024 1.00 97.81 191 ILE A N 1
ATOM 1466 C CA . ILE A 1 191 ? -12.492 -4.321 25.163 1.00 97.81 191 ILE A CA 1
ATOM 1467 C C . ILE A 1 191 ? -12.157 -3.666 26.510 1.00 97.81 191 ILE A C 1
ATOM 1469 O O . ILE A 1 191 ? -12.965 -3.727 27.435 1.00 97.81 191 ILE A O 1
ATOM 1473 N N . GLU A 1 192 ? -10.985 -3.042 26.627 1.00 96.88 192 GLU A N 1
ATOM 1474 C CA . GLU A 1 192 ? -10.531 -2.366 27.852 1.00 96.88 192 GLU A CA 1
ATOM 1475 C C . GLU A 1 192 ? -11.237 -1.020 28.102 1.00 96.88 192 GLU A C 1
ATOM 1477 O O . GLU A 1 192 ? -11.137 -0.460 29.194 1.00 96.88 192 GLU A O 1
ATOM 1482 N N . SER A 1 193 ? -11.977 -0.507 27.116 1.00 97.31 193 SER A N 1
ATOM 1483 C CA . SER A 1 193 ? -12.705 0.759 27.214 1.00 97.31 193 SER A CA 1
ATOM 1484 C C . SER A 1 193 ? -14.095 0.620 27.855 1.00 97.31 193 SER A C 1
ATOM 1486 O O . SER A 1 193 ? -14.692 -0.460 27.919 1.00 97.31 193 SER A O 1
ATOM 1488 N N . SER A 1 194 ? -14.651 1.745 28.317 1.00 95.88 194 SER A N 1
ATOM 1489 C CA . SER A 1 194 ? -16.048 1.803 28.755 1.00 95.88 194 SER A CA 1
ATOM 1490 C C . SER A 1 194 ? -16.997 1.720 27.551 1.00 95.88 194 SER A C 1
ATOM 1492 O O . SER A 1 194 ? -16.651 2.115 26.439 1.00 95.88 194 SER A O 1
ATOM 1494 N N . CYS A 1 195 ? -18.246 1.289 27.751 1.00 96.62 195 CYS A N 1
ATOM 1495 C CA . CYS A 1 195 ? -19.233 1.298 26.663 1.00 96.62 195 CYS A CA 1
ATOM 1496 C C . CYS A 1 195 ? -19.466 2.684 26.038 1.00 96.62 195 CYS A C 1
ATOM 1498 O O . CYS A 1 195 ? -19.839 2.755 24.863 1.00 96.62 195 CYS A O 1
ATOM 1500 N N . ALA A 1 196 ? -19.310 3.756 26.825 1.00 96.00 196 ALA A N 1
ATOM 1501 C CA . ALA A 1 196 ? -19.462 5.129 26.354 1.00 96.00 196 ALA A CA 1
ATOM 1502 C C . ALA A 1 196 ? -18.290 5.538 25.450 1.00 96.00 196 ALA A C 1
ATOM 1504 O O . ALA A 1 196 ? -18.503 6.210 24.443 1.00 96.00 196 ALA A O 1
ATOM 1505 N N . ASP A 1 197 ? -17.087 5.047 25.755 1.00 97.12 197 ASP A N 1
ATOM 1506 C CA . ASP A 1 197 ? -15.847 5.444 25.084 1.00 97.12 197 ASP A CA 1
ATOM 1507 C C . ASP A 1 197 ? -15.417 4.479 23.976 1.00 97.12 197 ASP A C 1
ATOM 1509 O O . ASP A 1 197 ? -14.555 4.816 23.173 1.00 97.12 197 ASP A O 1
ATOM 1513 N N . ALA A 1 198 ? -16.021 3.294 23.876 1.00 96.38 198 ALA A N 1
ATOM 1514 C CA . ALA A 1 198 ? -15.574 2.241 22.962 1.00 96.38 198 ALA A CA 1
ATOM 1515 C C . ALA A 1 198 ? -15.523 2.646 21.485 1.00 96.38 198 ALA A C 1
ATOM 1517 O O . ALA A 1 198 ? -14.631 2.216 20.755 1.00 96.38 198 ALA A O 1
ATOM 1518 N N . GLY A 1 199 ? -16.441 3.513 21.047 1.00 95.94 199 GLY A N 1
ATOM 1519 C CA . GLY A 1 199 ? -16.387 4.085 19.702 1.00 95.94 199 GLY A CA 1
ATOM 1520 C C . GLY A 1 199 ? -15.165 4.988 19.512 1.00 95.94 199 GLY A C 1
ATOM 1521 O O . GLY A 1 199 ? -14.439 4.834 18.533 1.00 95.94 199 GLY A O 1
ATOM 1522 N N . ALA A 1 200 ? -14.898 5.876 20.475 1.00 97.19 200 ALA A N 1
ATOM 1523 C CA . ALA A 1 200 ? -13.735 6.760 20.447 1.00 97.19 200 ALA A CA 1
ATOM 1524 C C . ALA A 1 200 ? -12.422 5.966 20.540 1.00 97.19 200 ALA A C 1
ATOM 1526 O O . ALA A 1 200 ? -11.508 6.214 19.756 1.00 97.19 200 ALA A O 1
ATOM 1527 N N . ALA A 1 201 ? -12.366 4.955 21.413 1.00 97.44 201 ALA A N 1
ATOM 1528 C CA . ALA A 1 201 ? -11.228 4.053 21.546 1.00 97.44 201 ALA A CA 1
ATOM 1529 C C . ALA A 1 201 ? -10.939 3.302 20.237 1.00 97.44 201 ALA A C 1
ATOM 1531 O O . ALA A 1 201 ? -9.783 3.203 19.831 1.00 97.44 201 ALA A O 1
ATOM 1532 N N . ALA A 1 202 ? -11.973 2.824 19.532 1.00 97.44 202 ALA A N 1
ATOM 1533 C CA . ALA A 1 202 ? -11.808 2.191 18.224 1.00 97.44 202 ALA A CA 1
ATOM 1534 C C . ALA A 1 202 ? -11.240 3.170 17.185 1.00 97.44 202 ALA A C 1
ATOM 1536 O O . ALA A 1 202 ? -10.288 2.835 16.478 1.00 97.44 202 ALA A O 1
ATOM 1537 N N . THR A 1 203 ? -11.790 4.387 17.103 1.00 97.12 203 THR A N 1
ATOM 1538 C CA . THR A 1 203 ? -11.305 5.430 16.186 1.00 97.12 203 THR A CA 1
ATOM 1539 C C . THR A 1 203 ? -9.848 5.796 16.465 1.00 97.12 203 THR A C 1
ATOM 1541 O O . THR A 1 203 ? -9.044 5.856 15.534 1.00 97.12 203 THR A O 1
ATOM 1544 N N . GLU A 1 204 ? -9.488 5.997 17.732 1.00 97.75 204 GLU A N 1
ATOM 1545 C CA . GLU A 1 204 ? -8.120 6.309 18.145 1.00 97.75 204 GLU A CA 1
ATOM 1546 C C . GLU A 1 204 ? -7.156 5.163 17.810 1.00 97.75 204 GLU A C 1
ATOM 1548 O O . GLU A 1 204 ? -6.091 5.395 17.232 1.00 97.75 204 GLU A O 1
ATOM 1553 N N . ALA A 1 205 ? -7.545 3.918 18.093 1.00 97.81 205 ALA A N 1
ATOM 1554 C CA . ALA A 1 205 ? -6.736 2.740 17.802 1.00 97.81 205 ALA A CA 1
ATOM 1555 C C . ALA A 1 205 ? -6.465 2.580 16.294 1.00 97.81 205 ALA A C 1
ATOM 1557 O O . ALA A 1 205 ? -5.328 2.307 15.892 1.00 97.81 205 ALA A O 1
ATOM 1558 N N . ILE A 1 206 ? -7.483 2.796 15.450 1.00 97.88 206 ILE A N 1
ATOM 1559 C CA . ILE A 1 206 ? -7.354 2.756 13.984 1.00 97.88 206 ILE A CA 1
ATOM 1560 C C . ILE A 1 206 ? -6.449 3.888 13.484 1.00 97.88 206 ILE A C 1
ATOM 1562 O O . ILE A 1 206 ? -5.559 3.638 12.669 1.00 97.88 206 ILE A O 1
ATOM 1566 N N . ALA A 1 207 ? -6.620 5.115 13.984 1.00 97.25 207 ALA A N 1
ATOM 1567 C CA . ALA A 1 207 ? -5.748 6.234 13.625 1.00 97.25 207 ALA A CA 1
ATOM 1568 C C . ALA A 1 207 ? -4.285 5.950 14.017 1.00 97.25 207 ALA A C 1
ATOM 1570 O O . ALA A 1 207 ? -3.361 6.161 13.229 1.00 97.25 207 ALA A O 1
ATOM 1571 N N . GLY A 1 208 ? -4.066 5.374 15.203 1.00 97.38 208 GLY A N 1
ATOM 1572 C CA . GLY A 1 208 ? -2.751 4.916 15.640 1.00 97.38 208 GLY A CA 1
ATOM 1573 C C . GLY A 1 208 ? -2.161 3.839 14.723 1.00 97.38 208 GLY A C 1
ATOM 1574 O O . GLY A 1 208 ? -0.968 3.885 14.408 1.00 97.38 208 GLY A O 1
ATOM 1575 N N . LEU A 1 209 ? -2.979 2.893 14.251 1.00 97.56 209 LEU A N 1
ATOM 1576 C CA . LEU A 1 209 ? -2.556 1.880 13.283 1.00 97.56 209 LEU A CA 1
ATOM 1577 C C . LEU A 1 209 ? -2.123 2.508 11.952 1.00 97.56 209 LEU A C 1
ATOM 1579 O O . LEU A 1 209 ? -1.075 2.137 11.428 1.00 97.56 209 LEU A O 1
ATOM 1583 N N . GLN A 1 210 ? -2.864 3.492 11.436 1.00 96.38 210 GLN A N 1
ATOM 1584 C CA . GLN A 1 210 ? -2.498 4.207 10.205 1.00 96.38 210 GLN A CA 1
ATOM 1585 C C . GLN A 1 210 ? -1.122 4.880 10.323 1.00 96.38 210 GLN A C 1
ATOM 1587 O O . GLN A 1 210 ? -0.291 4.755 9.422 1.00 96.38 210 GLN A O 1
ATOM 1592 N N . ILE A 1 211 ? -0.838 5.528 11.458 1.00 96.69 211 ILE A N 1
ATOM 1593 C CA . ILE A 1 211 ? 0.465 6.159 11.726 1.00 96.69 211 ILE A CA 1
ATOM 1594 C C . ILE A 1 211 ? 1.588 5.114 11.741 1.00 96.69 211 ILE A C 1
ATOM 1596 O O . ILE A 1 211 ? 2.628 5.310 11.106 1.00 96.69 211 ILE A O 1
ATOM 1600 N N . ARG A 1 212 ? 1.386 3.990 12.440 1.00 97.50 212 ARG A N 1
ATOM 1601 C CA . ARG A 1 212 ? 2.383 2.911 12.516 1.00 97.50 212 ARG A CA 1
ATOM 1602 C C . ARG A 1 212 ? 2.617 2.245 11.160 1.00 97.50 212 ARG A C 1
ATOM 1604 O O . ARG A 1 212 ? 3.767 1.984 10.821 1.00 97.50 212 ARG A O 1
ATOM 1611 N N . ALA A 1 213 ? 1.566 2.028 10.371 1.00 95.75 213 ALA A N 1
ATOM 1612 C CA . ALA A 1 213 ? 1.671 1.473 9.022 1.00 95.75 213 ALA A CA 1
ATOM 1613 C C . ALA A 1 213 ? 2.472 2.397 8.092 1.00 95.75 213 ALA A C 1
ATOM 1615 O O . ALA A 1 213 ? 3.402 1.948 7.423 1.00 95.75 213 ALA A O 1
ATOM 1616 N N . ALA A 1 214 ? 2.204 3.706 8.125 1.00 94.19 214 ALA A N 1
ATOM 1617 C CA . ALA A 1 214 ? 2.973 4.683 7.356 1.00 94.19 214 ALA A CA 1
ATOM 1618 C C . ALA A 1 214 ? 4.459 4.719 7.770 1.00 94.19 214 ALA A C 1
ATOM 1620 O O . ALA A 1 214 ? 5.346 4.836 6.919 1.00 94.19 214 ALA A O 1
ATOM 1621 N N . ALA A 1 215 ? 4.750 4.597 9.071 1.00 95.81 215 ALA A N 1
ATOM 1622 C CA . ALA A 1 215 ? 6.120 4.514 9.575 1.00 95.81 215 ALA A CA 1
ATOM 1623 C C . ALA A 1 215 ? 6.829 3.229 9.113 1.00 95.81 215 ALA A C 1
ATOM 1625 O O . ALA A 1 215 ? 7.959 3.304 8.625 1.00 95.81 215 ALA A O 1
ATOM 1626 N N . PHE A 1 216 ? 6.148 2.083 9.193 1.00 95.44 216 PHE A N 1
ATOM 1627 C CA . PHE A 1 216 ? 6.643 0.790 8.715 1.00 95.44 216 PHE A CA 1
ATOM 1628 C C . PHE A 1 216 ? 6.997 0.829 7.222 1.00 95.44 216 PHE A C 1
ATOM 1630 O O . PHE A 1 216 ? 8.096 0.437 6.825 1.00 95.44 216 PHE A O 1
ATOM 1637 N N . GLU A 1 217 ? 6.119 1.381 6.383 1.00 93.25 217 GLU A N 1
ATOM 1638 C CA . GLU A 1 217 ? 6.404 1.561 4.957 1.00 93.25 217 GLU A CA 1
ATOM 1639 C C . GLU A 1 217 ? 7.592 2.496 4.705 1.00 93.25 217 GLU A C 1
ATOM 1641 O O . GLU A 1 217 ? 8.408 2.256 3.807 1.00 93.25 217 GLU A O 1
ATOM 1646 N N . ALA A 1 218 ? 7.700 3.584 5.472 1.00 92.56 218 ALA A N 1
ATOM 1647 C CA . ALA A 1 218 ? 8.802 4.527 5.345 1.00 92.56 218 ALA A CA 1
ATOM 1648 C C . ALA A 1 218 ? 10.147 3.885 5.720 1.00 92.56 218 ALA A C 1
ATOM 1650 O O . ALA A 1 218 ? 11.145 4.135 5.041 1.00 92.56 218 ALA A O 1
ATOM 1651 N N . GLU A 1 219 ? 10.179 3.055 6.763 1.00 94.00 219 GLU A N 1
ATOM 1652 C CA . GLU A 1 219 ? 11.360 2.298 7.179 1.00 94.00 219 GLU A CA 1
ATOM 1653 C C . GLU A 1 219 ? 11.755 1.259 6.131 1.00 94.00 219 GLU A C 1
ATOM 1655 O O . GLU A 1 219 ? 12.889 1.279 5.646 1.00 94.00 219 GLU A O 1
ATOM 1660 N N . ARG A 1 220 ? 10.805 0.430 5.682 1.00 92.50 220 ARG A N 1
ATOM 1661 C CA . ARG A 1 220 ? 11.049 -0.551 4.616 1.00 92.50 220 ARG A CA 1
ATOM 1662 C C . ARG A 1 220 ? 11.603 0.100 3.361 1.00 92.50 220 ARG A C 1
ATOM 1664 O O . ARG A 1 220 ? 12.557 -0.395 2.776 1.00 92.50 220 ARG A O 1
ATOM 1671 N N . ARG A 1 221 ? 11.074 1.256 2.970 1.00 89.38 221 ARG A N 1
ATOM 1672 C CA . ARG A 1 221 ? 11.564 2.005 1.805 1.00 89.38 221 ARG A CA 1
ATOM 1673 C C . ARG A 1 221 ? 12.995 2.516 1.963 1.00 89.38 221 ARG A C 1
ATOM 1675 O O . ARG A 1 221 ? 13.681 2.691 0.962 1.00 89.38 221 ARG A O 1
ATOM 1682 N N . ARG A 1 222 ? 13.431 2.813 3.190 1.00 90.44 222 ARG A N 1
ATOM 1683 C CA . ARG A 1 222 ? 14.825 3.191 3.471 1.00 90.44 222 ARG A CA 1
ATOM 1684 C C . ARG A 1 222 ? 15.746 1.975 3.440 1.00 90.44 222 ARG A C 1
ATOM 1686 O O . ARG A 1 222 ? 16.884 2.119 3.008 1.00 90.44 222 ARG A O 1
ATOM 1693 N N . ALA A 1 223 ? 15.256 0.826 3.901 1.00 88.69 223 ALA A N 1
ATOM 1694 C CA . ALA A 1 223 ? 16.003 -0.427 3.936 1.00 88.69 223 ALA A CA 1
ATOM 1695 C C . ALA A 1 223 ? 16.127 -1.081 2.552 1.00 88.69 223 ALA A C 1
ATOM 1697 O O . ALA A 1 223 ? 17.155 -1.681 2.241 1.00 88.69 223 ALA A O 1
ATOM 1698 N N . LEU A 1 224 ? 15.099 -0.956 1.711 1.00 83.12 224 LEU A N 1
ATOM 1699 C CA . LEU A 1 224 ? 15.129 -1.492 0.360 1.00 83.12 224 LEU A CA 1
ATOM 1700 C C . LEU A 1 224 ? 16.131 -0.704 -0.494 1.00 83.12 224 LEU A C 1
ATOM 1702 O O . LEU A 1 224 ? 16.120 0.535 -0.484 1.00 83.12 224 LEU A O 1
ATOM 1706 N N . PRO A 1 225 ? 16.987 -1.392 -1.272 1.00 80.19 225 PRO A N 1
ATOM 1707 C CA . PRO A 1 225 ? 17.808 -0.716 -2.258 1.00 80.19 225 PRO A CA 1
ATOM 1708 C C . PRO A 1 225 ? 16.898 0.091 -3.188 1.00 80.19 225 PRO A C 1
ATOM 1710 O O . PRO A 1 225 ? 15.788 -0.329 -3.517 1.00 80.19 225 PRO A O 1
ATOM 1713 N N . LYS A 1 226 ? 17.367 1.269 -3.616 1.00 71.56 226 LYS A N 1
ATOM 1714 C CA . LYS A 1 226 ? 16.691 2.091 -4.631 1.00 71.56 226 LYS A CA 1
ATOM 1715 C C . LYS A 1 226 ? 16.778 1.390 -5.990 1.00 71.56 226 LYS A C 1
ATOM 1717 O O . LYS A 1 226 ? 17.488 1.851 -6.875 1.00 71.56 226 LYS A O 1
ATOM 1722 N N . GLU A 1 227 ? 16.120 0.253 -6.139 1.00 58.84 227 GLU A N 1
ATOM 1723 C CA . GLU A 1 227 ? 15.904 -0.360 -7.438 1.00 58.84 227 GLU A CA 1
ATOM 1724 C C . GLU A 1 227 ? 14.856 0.469 -8.173 1.00 58.84 227 GLU A C 1
ATOM 1726 O O . GLU A 1 227 ? 13.741 0.675 -7.683 1.00 58.84 227 GLU A O 1
ATOM 1731 N N . SER A 1 228 ? 15.213 0.985 -9.348 1.00 59.44 228 SER A N 1
ATOM 1732 C CA . SER A 1 228 ? 14.197 1.511 -10.249 1.00 59.44 228 SER A CA 1
ATOM 1733 C C . SER A 1 228 ? 13.336 0.345 -10.714 1.00 59.44 228 SER A C 1
ATOM 1735 O O . SER A 1 228 ? 13.814 -0.778 -10.899 1.00 59.44 228 SER A O 1
ATOM 1737 N N . ALA A 1 229 ? 12.055 0.629 -10.937 1.00 59.34 229 ALA A N 1
ATOM 1738 C CA . ALA A 1 229 ? 11.151 -0.291 -11.606 1.00 59.34 229 ALA A CA 1
ATOM 1739 C C . ALA A 1 229 ? 11.827 -0.874 -12.859 1.00 59.34 229 ALA A C 1
ATOM 1741 O O . ALA A 1 229 ? 12.275 -0.129 -13.733 1.00 59.34 229 ALA A O 1
ATOM 1742 N N . PHE A 1 230 ? 11.929 -2.202 -12.906 1.00 66.81 230 PHE A N 1
ATOM 1743 C CA . PHE A 1 230 ? 12.471 -2.933 -14.046 1.00 66.81 230 PHE A CA 1
ATOM 1744 C C . PHE A 1 230 ? 13.867 -2.469 -14.507 1.00 66.81 230 PHE A C 1
ATOM 1746 O O . PHE A 1 230 ? 14.115 -2.320 -15.703 1.00 66.81 230 PHE A O 1
ATOM 1753 N N . ASP A 1 231 ? 14.782 -2.200 -13.571 1.00 67.88 231 ASP A N 1
ATOM 1754 C CA . ASP A 1 231 ? 16.146 -1.802 -13.927 1.00 67.88 231 ASP A CA 1
ATOM 1755 C C . ASP A 1 231 ? 16.883 -2.856 -14.766 1.00 67.88 231 ASP A C 1
ATOM 1757 O O . ASP A 1 231 ? 16.681 -4.070 -14.648 1.00 67.88 231 ASP A O 1
ATOM 1761 N N . LEU A 1 232 ? 17.796 -2.373 -15.611 1.00 61.91 232 LEU A N 1
ATOM 1762 C CA . LEU A 1 232 ? 18.718 -3.234 -16.339 1.00 61.91 232 LEU A CA 1
ATOM 1763 C C . LEU A 1 232 ? 19.543 -4.056 -15.337 1.00 61.91 232 LEU A C 1
ATOM 1765 O O . LEU A 1 232 ? 20.138 -3.510 -14.397 1.00 61.91 232 LEU A O 1
ATOM 1769 N N . ALA A 1 233 ? 19.610 -5.373 -15.561 1.00 65.50 233 ALA A N 1
ATOM 1770 C CA . ALA A 1 233 ? 20.482 -6.253 -14.791 1.00 65.50 233 ALA A CA 1
ATOM 1771 C C . ALA A 1 233 ? 21.910 -5.678 -14.750 1.00 65.50 233 ALA A C 1
ATOM 1773 O O . ALA A 1 233 ? 22.321 -5.024 -15.715 1.00 65.50 233 ALA A O 1
ATOM 1774 N N . PRO A 1 234 ? 22.678 -5.911 -13.670 1.00 69.31 234 PRO A N 1
ATOM 1775 C CA . PRO A 1 234 ? 24.047 -5.411 -13.545 1.00 69.31 234 PRO A CA 1
ATOM 1776 C C . PRO A 1 234 ? 24.899 -5.677 -14.792 1.00 69.31 234 PRO A C 1
ATOM 1778 O O . PRO A 1 234 ? 25.572 -4.772 -15.269 1.00 69.31 234 PRO A O 1
ATOM 1781 N N . GLU A 1 235 ? 24.773 -6.864 -15.385 1.00 69.44 235 GLU A N 1
ATOM 1782 C CA . GLU A 1 235 ? 25.451 -7.253 -16.628 1.00 69.44 235 GLU A CA 1
ATOM 1783 C C . GLU A 1 235 ? 25.060 -6.383 -17.826 1.00 69.44 235 GLU A C 1
ATOM 1785 O O . GLU A 1 235 ? 25.916 -5.981 -18.600 1.00 69.44 235 GLU A O 1
ATOM 1790 N N . GLN A 1 236 ? 23.781 -6.028 -17.977 1.00 68.75 236 GLN A N 1
ATOM 1791 C CA . GLN A 1 236 ? 23.345 -5.122 -19.042 1.00 68.75 236 GLN A CA 1
ATOM 1792 C C . GLN A 1 236 ? 23.756 -3.679 -18.773 1.00 68.75 236 GLN A C 1
ATOM 1794 O O . GLN A 1 236 ? 24.068 -2.966 -19.718 1.00 68.75 236 GLN A O 1
ATOM 1799 N N . ARG A 1 237 ? 23.809 -3.250 -17.506 1.00 74.31 237 ARG A N 1
ATOM 1800 C CA . ARG A 1 237 ? 24.405 -1.954 -17.151 1.00 74.31 237 ARG A CA 1
ATOM 1801 C C . ARG A 1 237 ? 25.889 -1.927 -17.496 1.00 74.31 237 ARG A C 1
ATOM 1803 O O . ARG A 1 237 ? 26.357 -0.939 -18.047 1.00 74.31 237 ARG A O 1
ATOM 1810 N N . GLN A 1 238 ? 26.611 -3.013 -17.229 1.00 77.44 238 GLN A N 1
ATOM 1811 C CA . GLN A 1 238 ? 28.016 -3.163 -17.601 1.00 77.44 238 GLN A CA 1
ATOM 1812 C C . GLN A 1 238 ? 28.200 -3.230 -19.119 1.00 77.44 238 GLN A C 1
ATOM 1814 O O . GLN A 1 238 ? 29.068 -2.542 -19.642 1.00 77.44 238 GLN A O 1
ATOM 1819 N N . ALA A 1 239 ? 27.368 -3.986 -19.836 1.00 75.06 239 ALA A N 1
ATOM 1820 C CA . ALA A 1 239 ? 27.404 -4.073 -21.292 1.00 75.06 239 ALA A CA 1
ATOM 1821 C C . ALA A 1 239 ? 27.066 -2.725 -21.938 1.00 75.06 239 ALA A C 1
ATOM 1823 O O . ALA A 1 239 ? 27.770 -2.286 -22.839 1.00 75.06 239 ALA A O 1
ATOM 1824 N N . GLN A 1 240 ? 26.053 -2.015 -21.437 1.00 73.44 240 GLN A N 1
ATOM 1825 C CA . GLN A 1 240 ? 25.725 -0.668 -21.895 1.00 73.44 240 GLN A CA 1
ATOM 1826 C C . GLN A 1 240 ? 26.866 0.303 -21.581 1.00 73.44 240 GLN A C 1
ATOM 1828 O O . GLN A 1 240 ? 27.260 1.065 -22.454 1.00 73.44 240 GLN A O 1
ATOM 1833 N N . ALA A 1 241 ? 27.472 0.228 -20.392 1.00 77.38 241 ALA A N 1
ATOM 1834 C CA . ALA A 1 241 ? 28.658 1.013 -20.054 1.00 77.38 241 ALA A CA 1
ATOM 1835 C C . ALA A 1 241 ? 29.861 0.682 -20.959 1.00 77.38 241 ALA A C 1
ATOM 1837 O O . ALA A 1 241 ? 30.597 1.586 -21.353 1.00 77.38 241 ALA A O 1
ATOM 1838 N N . ALA A 1 242 ? 30.048 -0.585 -21.336 1.00 80.81 242 ALA A N 1
ATOM 1839 C CA . ALA A 1 242 ? 31.102 -1.027 -22.246 1.00 80.81 242 ALA A CA 1
ATOM 1840 C C . ALA A 1 242 ? 30.862 -0.526 -23.678 1.00 80.81 242 ALA A C 1
ATOM 1842 O O . ALA A 1 242 ? 31.766 0.058 -24.273 1.00 80.81 242 ALA A O 1
ATOM 1843 N N . VAL A 1 243 ? 29.635 -0.652 -24.194 1.00 77.94 243 VAL A N 1
ATOM 1844 C CA . VAL A 1 243 ? 29.213 -0.083 -25.486 1.00 77.94 243 VAL A CA 1
ATOM 1845 C C . VAL A 1 243 ? 29.436 1.429 -25.489 1.00 77.94 243 VAL A C 1
ATOM 1847 O O . VAL A 1 243 ? 30.044 1.979 -26.408 1.00 77.94 243 VAL A O 1
ATOM 1850 N N . CYS A 1 244 ? 29.049 2.097 -24.407 1.00 77.62 244 CYS A N 1
ATOM 1851 C CA . CYS A 1 244 ? 29.290 3.517 -24.214 1.00 77.62 244 CYS A CA 1
ATOM 1852 C C . CYS A 1 244 ? 30.772 3.879 -24.222 1.00 77.62 244 CYS A C 1
ATOM 1854 O O . CYS A 1 244 ? 31.143 4.876 -24.832 1.00 77.62 244 CYS A O 1
ATOM 1856 N N . LYS A 1 245 ? 31.637 3.051 -23.632 1.00 78.44 245 LYS A N 1
ATOM 1857 C CA . LYS A 1 245 ? 33.092 3.238 -23.678 1.00 78.44 245 LYS A CA 1
ATOM 1858 C C . LYS A 1 245 ? 33.643 3.121 -25.106 1.00 78.44 245 LYS A C 1
ATOM 1860 O O . LYS A 1 245 ? 34.550 3.868 -25.459 1.00 78.44 245 LYS A O 1
ATOM 1865 N N . THR A 1 246 ? 33.085 2.232 -25.929 1.00 76.50 246 THR A N 1
ATOM 1866 C CA . THR A 1 246 ? 33.527 2.007 -27.320 1.00 76.50 246 THR A CA 1
ATOM 1867 C C . THR A 1 246 ? 32.972 2.999 -28.344 1.00 76.50 246 THR A C 1
ATOM 1869 O O . THR A 1 246 ? 33.596 3.191 -29.382 1.00 76.50 246 THR A O 1
ATOM 1872 N N . LEU A 1 247 ? 31.830 3.644 -28.070 1.00 71.25 247 LEU A N 1
ATOM 1873 C CA . LEU A 1 247 ? 31.177 4.598 -28.985 1.00 71.25 247 LEU A CA 1
ATOM 1874 C C . LEU A 1 247 ? 31.661 6.051 -28.830 1.00 71.25 247 LEU A C 1
ATOM 1876 O O . LEU A 1 247 ? 31.329 6.909 -29.646 1.00 71.25 247 LEU A O 1
ATOM 1880 N N . VAL A 1 248 ? 32.437 6.360 -27.786 1.00 65.62 248 VAL A N 1
ATOM 1881 C CA . VAL A 1 248 ? 33.043 7.691 -27.590 1.00 65.62 248 VAL A CA 1
ATOM 1882 C C . VAL A 1 248 ? 33.938 8.133 -28.766 1.00 65.62 248 VAL A C 1
ATOM 1884 O O . VAL A 1 248 ? 33.853 9.306 -29.127 1.00 65.62 248 VAL A O 1
ATOM 1887 N N . PRO A 1 249 ? 34.769 7.267 -29.384 1.00 66.00 249 PRO A N 1
ATOM 1888 C CA . PRO A 1 249 ? 35.638 7.675 -30.492 1.00 66.00 249 PRO A CA 1
ATOM 1889 C C . PRO A 1 249 ? 35.000 7.675 -31.896 1.00 66.00 249 PRO A C 1
ATOM 1891 O O . PRO A 1 249 ? 35.631 8.189 -32.813 1.00 66.00 249 PRO A O 1
ATOM 1894 N N . THR A 1 250 ? 33.802 7.113 -32.108 1.00 63.78 250 THR A N 1
ATOM 1895 C CA . THR A 1 250 ? 33.294 6.785 -33.464 1.00 63.78 250 THR A CA 1
ATOM 1896 C C . THR A 1 250 ? 32.078 7.588 -33.947 1.00 63.78 250 THR A C 1
ATOM 1898 O O . THR A 1 250 ? 31.693 7.440 -35.104 1.00 63.78 250 THR A O 1
ATOM 1901 N N . GLY A 1 251 ? 31.478 8.454 -33.123 1.00 62.38 251 GLY A N 1
ATOM 1902 C CA . GLY A 1 251 ? 30.276 9.224 -33.483 1.00 62.38 251 GLY A CA 1
ATOM 1903 C C . GLY A 1 251 ? 30.333 10.699 -33.086 1.00 62.38 251 GLY A C 1
ATOM 1904 O O . GLY A 1 251 ? 31.282 11.152 -32.441 1.00 62.38 251 GLY A O 1
ATOM 1905 N N . THR A 1 252 ? 29.294 11.471 -33.442 1.00 69.06 252 THR A N 1
ATOM 1906 C CA . THR A 1 252 ? 29.150 12.823 -32.887 1.00 69.06 252 THR A CA 1
ATOM 1907 C C . THR A 1 252 ? 29.015 12.696 -31.369 1.00 69.06 252 THR A C 1
ATOM 1909 O O . THR A 1 252 ? 28.195 11.937 -30.851 1.00 69.06 252 THR A O 1
ATOM 1912 N N . ARG A 1 253 ? 29.852 13.428 -30.629 1.00 73.00 253 ARG A N 1
ATOM 1913 C CA . ARG A 1 253 ? 29.953 13.345 -29.161 1.00 73.00 253 ARG A CA 1
ATOM 1914 C C . ARG A 1 253 ? 28.587 13.468 -28.465 1.00 73.00 253 ARG A C 1
ATOM 1916 O O . ARG A 1 253 ? 28.387 12.908 -27.396 1.00 73.00 253 ARG A O 1
ATOM 1923 N N . VAL A 1 254 ? 27.651 14.182 -29.088 1.00 75.06 254 VAL A N 1
ATOM 1924 C CA . VAL A 1 254 ? 26.290 14.456 -28.610 1.00 75.06 254 VAL A CA 1
ATOM 1925 C C . VAL A 1 254 ? 25.414 13.196 -28.611 1.00 75.06 254 VAL A C 1
ATOM 1927 O O . VAL A 1 254 ? 24.767 12.920 -27.602 1.00 75.06 254 VAL A O 1
ATOM 1930 N N . ASP A 1 255 ? 25.420 12.399 -29.681 1.00 72.31 255 ASP A N 1
ATOM 1931 C CA . ASP A 1 255 ? 24.568 11.203 -29.778 1.00 72.31 255 ASP A CA 1
ATOM 1932 C C . ASP A 1 255 ? 25.030 10.096 -28.827 1.00 72.31 255 ASP A C 1
ATOM 1934 O O . ASP A 1 255 ? 24.214 9.475 -28.139 1.00 72.31 255 ASP A O 1
ATOM 1938 N N . THR A 1 256 ? 26.348 9.914 -28.699 1.00 73.38 256 THR A N 1
ATOM 1939 C CA . THR A 1 256 ? 26.927 8.978 -27.729 1.00 73.38 256 THR A CA 1
ATOM 1940 C C . THR A 1 256 ? 26.576 9.388 -26.300 1.00 73.38 256 THR A C 1
ATOM 1942 O O . THR A 1 256 ? 26.137 8.560 -25.504 1.00 73.38 256 THR A O 1
ATOM 1945 N N . LEU A 1 257 ? 26.691 10.675 -25.959 1.00 75.50 257 LEU A N 1
ATOM 1946 C CA . LEU A 1 257 ? 26.327 11.166 -24.628 1.00 75.50 257 LEU A CA 1
ATOM 1947 C C . LEU A 1 257 ? 24.825 10.992 -24.339 1.00 75.50 257 LEU A C 1
ATOM 1949 O O . LEU A 1 257 ? 24.463 10.640 -23.218 1.00 75.50 257 LEU A O 1
ATOM 1953 N N . ARG A 1 258 ? 23.950 11.138 -25.342 1.00 76.06 258 ARG A N 1
ATOM 1954 C CA . ARG A 1 258 ? 22.505 10.904 -25.190 1.00 76.06 258 ARG A CA 1
ATOM 1955 C C . ARG A 1 258 ? 22.164 9.445 -24.874 1.00 76.06 258 ARG A C 1
ATOM 1957 O O . ARG A 1 258 ? 21.224 9.195 -24.124 1.00 76.06 258 ARG A O 1
ATOM 1964 N N . LEU A 1 259 ? 22.902 8.499 -25.451 1.00 70.56 259 LEU A N 1
ATOM 1965 C CA . LEU A 1 259 ? 22.722 7.059 -25.224 1.00 70.56 259 LEU A CA 1
ATOM 1966 C C . LEU A 1 259 ? 23.314 6.581 -23.891 1.00 70.56 259 LEU A C 1
ATOM 1968 O O . LEU A 1 259 ? 22.851 5.585 -23.334 1.00 70.56 259 LEU A O 1
ATOM 1972 N N . CYS A 1 260 ? 24.335 7.281 -23.397 1.00 77.50 260 CYS A N 1
ATOM 1973 C CA . CYS A 1 260 ? 25.215 6.785 -22.341 1.00 77.50 260 CYS A CA 1
ATOM 1974 C C . CYS A 1 260 ? 25.099 7.506 -21.002 1.00 77.50 260 CYS A C 1
ATOM 1976 O O . CYS A 1 260 ? 25.545 6.983 -19.982 1.00 77.50 260 CYS A O 1
ATOM 1978 N N . MET A 1 261 ? 24.514 8.700 -20.983 1.00 76.88 261 MET A N 1
ATOM 1979 C CA . MET A 1 261 ? 24.257 9.430 -19.748 1.00 76.88 261 MET A CA 1
ATOM 1980 C C . MET A 1 261 ? 22.884 9.078 -19.185 1.00 76.88 261 MET A C 1
ATOM 1982 O O . MET A 1 261 ? 21.941 8.766 -19.916 1.00 76.88 261 MET A O 1
ATOM 1986 N N . SER A 1 262 ? 22.734 9.197 -17.863 1.00 76.44 262 SER A N 1
ATOM 1987 C CA . SER A 1 262 ? 21.396 9.194 -17.277 1.00 76.44 262 SER A CA 1
ATOM 1988 C C . SER A 1 262 ? 20.582 10.348 -17.875 1.00 76.44 262 SER A C 1
ATOM 1990 O O . SER A 1 262 ? 21.126 11.409 -18.192 1.00 76.44 262 SER A O 1
ATOM 1992 N N . ARG A 1 263 ? 19.257 10.191 -17.992 1.00 74.94 263 ARG A N 1
ATOM 1993 C CA . ARG A 1 263 ? 18.382 11.258 -18.514 1.00 74.94 263 ARG A CA 1
ATOM 1994 C C . ARG A 1 263 ? 18.569 12.584 -17.766 1.00 74.94 263 ARG A C 1
ATOM 1996 O O . ARG A 1 263 ? 18.482 13.643 -18.379 1.00 74.94 263 ARG A O 1
ATOM 2003 N N . ARG A 1 264 ? 18.840 12.516 -16.457 1.00 77.56 264 ARG A N 1
ATOM 2004 C CA . ARG A 1 264 ? 19.074 13.684 -15.600 1.00 77.56 264 ARG A CA 1
ATOM 2005 C C . ARG A 1 264 ? 20.380 14.386 -15.950 1.00 77.56 264 ARG A C 1
ATOM 2007 O O . ARG A 1 264 ? 20.393 15.607 -16.065 1.00 77.56 264 ARG A O 1
ATOM 2014 N N . ASP A 1 265 ? 21.458 13.628 -16.114 1.00 76.50 265 ASP A N 1
ATOM 2015 C CA . ASP A 1 265 ? 22.766 14.201 -16.434 1.00 76.50 265 ASP A CA 1
ATOM 2016 C C . ASP A 1 265 ? 22.785 14.735 -17.866 1.00 76.50 265 ASP A C 1
ATOM 2018 O O . ASP A 1 265 ? 23.331 15.806 -18.113 1.00 76.50 265 ASP A O 1
ATOM 2022 N N . TRP A 1 266 ? 22.091 14.054 -18.781 1.00 81.94 266 TRP A N 1
ATOM 2023 C CA . TRP A 1 266 ? 21.850 14.550 -20.130 1.00 81.94 266 TRP A CA 1
ATOM 2024 C C . TRP A 1 266 ? 21.071 15.868 -20.134 1.00 81.94 266 TRP A C 1
ATOM 2026 O O . TRP A 1 266 ? 21.483 16.809 -20.803 1.00 81.94 266 TRP A O 1
ATOM 2036 N N . GLN A 1 267 ? 19.972 15.971 -19.375 1.00 83.81 267 GLN A N 1
ATOM 2037 C CA . GLN A 1 267 ? 19.210 17.221 -19.258 1.00 83.81 267 GLN A CA 1
ATOM 2038 C C . GLN A 1 267 ? 20.071 18.357 -18.712 1.00 83.81 267 GLN A C 1
ATOM 2040 O O . GLN A 1 267 ? 20.111 19.415 -19.329 1.00 83.81 267 GLN A O 1
ATOM 2045 N N . LYS A 1 268 ? 20.820 18.122 -17.629 1.00 84.94 268 LYS A N 1
ATOM 2046 C CA . LYS A 1 268 ? 21.738 19.126 -17.071 1.00 84.94 268 LYS A CA 1
ATOM 2047 C C . LYS A 1 268 ? 22.788 19.576 -18.083 1.00 84.94 268 LYS A C 1
ATOM 2049 O O . LYS A 1 268 ? 23.042 20.769 -18.216 1.00 84.94 268 LYS A O 1
ATOM 2054 N N . LEU A 1 269 ? 23.398 18.629 -18.798 1.00 85.06 269 LEU A N 1
ATOM 2055 C CA . LEU A 1 269 ? 24.392 18.934 -19.823 1.00 85.06 269 LEU A CA 1
ATOM 2056 C C . LEU A 1 269 ? 23.766 19.731 -20.976 1.00 85.06 269 LEU A C 1
ATOM 2058 O O . LEU A 1 269 ? 24.359 20.695 -21.451 1.00 85.06 269 LEU A O 1
ATOM 2062 N N . HIS A 1 270 ? 22.559 19.357 -21.401 1.00 86.94 270 HIS A N 1
ATOM 2063 C CA . HIS A 1 270 ? 21.831 20.040 -22.463 1.00 86.94 270 HIS A CA 1
ATOM 2064 C C . HIS A 1 270 ? 21.436 21.468 -22.061 1.00 86.94 270 HIS A C 1
ATOM 2066 O O . HIS A 1 270 ? 21.663 22.397 -22.829 1.00 86.94 270 HIS A O 1
ATOM 2072 N N . GLU A 1 271 ? 20.911 21.660 -20.849 1.00 91.25 271 GLU A N 1
ATOM 2073 C CA . GLU A 1 271 ? 20.583 22.975 -20.281 1.00 91.25 271 GLU A CA 1
ATOM 2074 C C . GLU A 1 271 ? 21.829 23.864 -20.174 1.00 91.25 271 GLU A C 1
ATOM 2076 O O . GLU A 1 271 ? 21.813 25.006 -20.634 1.00 91.25 271 GLU A O 1
ATOM 2081 N N . SER A 1 272 ? 22.939 23.322 -19.663 1.00 90.50 272 SER A N 1
ATOM 2082 C CA . SER A 1 272 ? 24.224 24.028 -19.597 1.00 90.50 272 SER A CA 1
ATOM 2083 C C . SER A 1 272 ? 24.740 24.416 -20.987 1.00 90.50 272 SER A C 1
ATOM 2085 O O . SER A 1 272 ? 25.168 25.552 -21.196 1.00 90.50 272 SER A O 1
ATOM 2087 N N . GLY A 1 273 ? 24.631 23.517 -21.971 1.00 90.06 273 GLY A N 1
ATOM 2088 C CA . GLY A 1 273 ? 25.004 23.802 -23.356 1.00 90.06 273 GLY A CA 1
ATOM 2089 C C . GLY A 1 273 ? 24.134 24.888 -23.999 1.00 90.06 273 GLY A C 1
ATOM 2090 O O . GLY A 1 273 ? 24.649 25.763 -24.701 1.00 90.06 273 GLY A O 1
ATOM 2091 N N . GLN A 1 274 ? 22.824 24.888 -23.724 1.00 93.06 274 GLN A N 1
ATOM 2092 C CA . GLN A 1 274 ? 21.921 25.948 -24.178 1.00 93.06 274 GLN A CA 1
ATOM 2093 C C . GLN A 1 274 ? 22.282 27.298 -23.549 1.00 93.06 274 GLN A C 1
ATOM 2095 O O . GLN A 1 274 ? 22.314 28.307 -24.254 1.00 93.06 274 GLN A O 1
ATOM 2100 N N . GLN A 1 275 ? 22.591 27.322 -22.251 1.00 93.44 275 GLN A N 1
ATOM 2101 C CA . GLN A 1 275 ? 22.990 28.537 -21.544 1.00 93.44 275 GLN A CA 1
ATOM 2102 C C . GLN A 1 275 ? 24.295 29.118 -22.106 1.00 93.44 275 GLN A C 1
ATOM 2104 O O . GLN A 1 275 ? 24.336 30.303 -22.431 1.00 93.44 275 GLN A O 1
ATOM 2109 N N . ALA A 1 276 ? 25.316 28.284 -22.321 1.00 92.44 276 ALA A N 1
ATOM 2110 C CA . ALA A 1 276 ? 26.576 28.712 -22.932 1.00 92.44 276 ALA A CA 1
ATOM 2111 C C . ALA A 1 276 ? 26.379 29.252 -24.361 1.00 92.44 276 ALA A C 1
ATOM 2113 O O . ALA A 1 276 ? 27.001 30.237 -24.757 1.00 92.44 276 ALA A O 1
ATOM 2114 N N . THR A 1 277 ? 25.477 28.641 -25.138 1.00 92.31 277 THR A N 1
ATOM 2115 C CA . THR A 1 277 ? 25.153 29.115 -26.492 1.00 92.31 277 THR A CA 1
ATOM 2116 C C . THR A 1 277 ? 24.501 30.497 -26.462 1.00 92.31 277 THR A C 1
ATOM 2118 O O . THR A 1 277 ? 24.876 31.358 -27.259 1.00 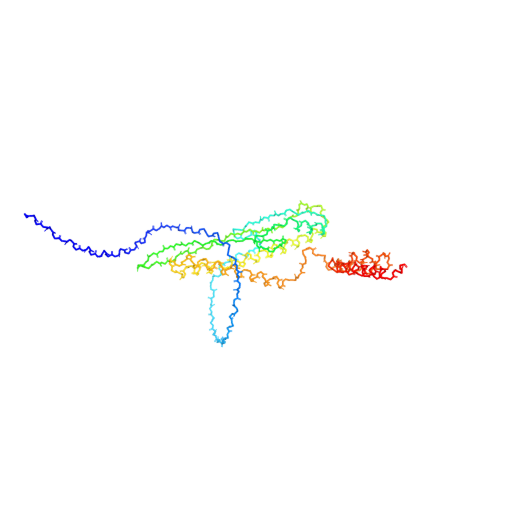92.31 277 THR A O 1
ATOM 2121 N N . ARG A 1 278 ? 23.569 30.736 -25.527 1.00 95.31 278 ARG A N 1
ATOM 2122 C CA . ARG A 1 278 ? 22.953 32.059 -25.327 1.00 95.31 278 ARG A CA 1
ATOM 2123 C C . ARG A 1 278 ? 23.997 33.103 -24.936 1.00 95.31 278 ARG A C 1
ATOM 2125 O O . ARG A 1 278 ? 24.079 34.138 -25.584 1.00 95.31 278 ARG A O 1
ATOM 2132 N N . GLU A 1 279 ? 24.867 32.785 -23.978 1.00 95.00 279 GLU A N 1
ATOM 2133 C CA . GLU A 1 279 ? 25.933 33.693 -23.538 1.00 95.00 279 GLU A CA 1
ATOM 2134 C C . GLU A 1 279 ? 26.879 34.086 -24.690 1.00 95.00 279 GLU A C 1
ATOM 2136 O O . GLU A 1 279 ? 27.244 35.253 -24.841 1.00 95.00 279 GLU A O 1
ATOM 2141 N N . MET A 1 280 ? 27.251 33.133 -25.553 1.00 93.69 280 MET A N 1
ATOM 2142 C CA . MET A 1 280 ? 28.068 33.424 -26.736 1.00 93.69 280 MET A CA 1
ATOM 2143 C C . MET A 1 280 ? 27.342 34.306 -27.761 1.00 93.69 280 MET A C 1
ATOM 2145 O O . MET A 1 280 ? 27.971 35.170 -28.379 1.00 93.69 280 MET A O 1
ATOM 2149 N N . GLN A 1 281 ? 26.037 34.102 -27.963 1.00 93.94 281 GLN A N 1
ATOM 2150 C CA . GLN A 1 281 ? 25.231 34.932 -28.864 1.00 93.94 281 GLN A CA 1
ATOM 2151 C C . GLN A 1 281 ? 25.090 36.364 -28.338 1.00 93.94 281 GLN A C 1
ATOM 2153 O O . GLN A 1 281 ? 25.239 37.308 -29.117 1.00 93.94 281 GLN A O 1
ATOM 2158 N N . ASP A 1 282 ? 24.887 36.531 -27.033 1.00 94.38 282 ASP A N 1
ATOM 2159 C CA . ASP A 1 282 ? 24.783 37.841 -26.390 1.00 94.38 282 ASP A CA 1
ATOM 2160 C C . ASP A 1 282 ? 26.103 38.616 -26.496 1.00 94.38 282 ASP A C 1
ATOM 2162 O O . ASP A 1 282 ? 26.113 39.764 -26.945 1.00 94.38 282 ASP A O 1
ATOM 2166 N N . LYS A 1 283 ? 27.247 37.967 -26.227 1.00 93.06 283 LYS A N 1
ATOM 2167 C CA . LYS A 1 283 ? 28.576 38.588 -26.400 1.00 93.06 283 LYS A CA 1
ATOM 2168 C C . LYS A 1 283 ? 28.841 39.034 -27.841 1.00 93.06 283 LYS A C 1
ATOM 2170 O O . LYS A 1 283 ? 29.428 40.092 -28.061 1.00 93.06 283 LYS A O 1
ATOM 2175 N N . ARG A 1 284 ? 28.389 38.266 -28.841 1.00 92.00 284 ARG A N 1
ATOM 2176 C CA . ARG A 1 284 ? 28.513 38.655 -30.259 1.00 92.00 284 ARG A CA 1
ATOM 2177 C C . ARG A 1 284 ? 27.637 39.851 -30.634 1.00 92.00 284 ARG A C 1
ATOM 2179 O O . ARG A 1 284 ? 28.025 40.597 -31.527 1.00 92.00 284 ARG A O 1
ATOM 2186 N N . ARG A 1 285 ? 26.480 40.037 -29.989 1.00 89.81 285 ARG A N 1
ATOM 2187 C CA . ARG A 1 285 ? 25.619 41.212 -30.217 1.00 89.81 285 ARG A CA 1
ATOM 2188 C C . ARG A 1 285 ? 26.243 42.489 -29.663 1.00 89.81 285 ARG A C 1
ATOM 2190 O O . ARG A 1 285 ? 26.183 43.508 -30.337 1.00 89.81 285 ARG A O 1
ATOM 2197 N N . VAL A 1 286 ? 26.864 42.419 -28.486 1.00 88.38 286 VAL A N 1
ATOM 2198 C CA . VAL A 1 286 ? 27.505 43.579 -27.838 1.00 88.38 286 VAL A CA 1
ATOM 2199 C C . VAL A 1 286 ? 28.737 44.068 -28.612 1.00 88.38 286 VAL A C 1
ATOM 2201 O O . VAL A 1 286 ? 28.972 45.267 -28.687 1.00 88.38 286 VAL A O 1
ATOM 2204 N N . ASN A 1 287 ? 29.490 43.163 -29.244 1.00 83.50 287 ASN A N 1
ATOM 2205 C CA . ASN A 1 287 ? 30.738 43.495 -29.947 1.00 83.50 287 ASN A CA 1
ATOM 2206 C C . ASN A 1 287 ? 30.582 43.761 -31.455 1.00 83.50 287 ASN A C 1
ATOM 2208 O O . ASN A 1 287 ? 31.576 43.714 -32.181 1.00 83.50 287 ASN A O 1
ATOM 2212 N N . ARG A 1 288 ? 29.369 44.002 -31.964 1.00 82.56 288 ARG A N 1
ATOM 2213 C CA . ARG A 1 288 ? 29.184 44.381 -33.373 1.00 82.56 288 ARG A CA 1
ATOM 2214 C C . ARG A 1 288 ? 29.325 45.907 -33.489 1.00 82.56 288 ARG A C 1
ATOM 2216 O O . ARG A 1 288 ? 28.434 46.596 -32.998 1.00 82.56 288 ARG A O 1
ATOM 2223 N N . PRO A 1 289 ? 30.417 46.444 -34.070 1.00 75.75 289 PRO A N 1
ATOM 2224 C CA . PRO A 1 289 ? 30.523 47.882 -34.300 1.00 75.75 289 PRO A CA 1
ATOM 2225 C C . PRO A 1 289 ? 29.396 48.323 -35.241 1.00 75.75 289 PRO A C 1
ATOM 2227 O O . PRO A 1 289 ? 29.089 47.609 -36.201 1.00 75.75 289 PRO A O 1
ATOM 2230 N N . PHE A 1 290 ? 28.754 49.439 -34.889 1.00 71.25 290 PHE A N 1
ATOM 2231 C CA . PHE A 1 290 ? 27.703 50.084 -35.678 1.00 71.25 290 PHE A CA 1
ATOM 2232 C C . PHE A 1 290 ? 28.256 50.665 -36.978 1.00 71.25 290 PHE A C 1
ATOM 2234 O O . PHE A 1 290 ? 29.400 51.175 -36.948 1.00 71.25 290 PHE A O 1
#

Sequence (290 aa):
MPLRPPEGGPPAPHPLAMPRCLPDSRSRFLYAGAVPVSNVTRVLLVGSVLAFGSSNSLASQGTIQSVRGLADMPNTMIRYYEVTGSDVTSINRSIARQRPKPVGGRLAPASTDWTVNVSYDRRTRDGQCQVRDARAIFTATADLPRLADEKALEPAVLRRWRNYVARLEESELATLAFVYSQLGQIEKQVIESSCADAGAAATEAIAGLQIRAAAFEAERRRALPKESAFDLAPEQRQAQAAVCKTLVPTGTRVDTLRLCMSRRDWQKLHESGQQATREMQDKRRVNRPF

Foldseek 3Di:
DDDDDDDDDDDDDDPDDDDDPDDDDQDFDDDPDDDDDDDDDDDDDDDDDDDDDDDDDDPDPPPPPPQPFQVSQPQEAEDEWEAEDQDLVSRLVRLQPTQDDDDVDDGDSKDKDKDWGWTWDWDDDPNFIFTHDIFIDMHMYMYHYDYPDLPSYDPVRSVLVVVLRVVSRVLNCVLSVLLVVCRVVLSVQLRPDGPVCSVVSNVVSRVVSVVVSVVVNVVVVVVDPPDDRSDDDPVVLVVQQVVLVVCCVPDDNLVSCVSRPDPVVNVVVVVVVVVVVVVVVVVVVVPDDD

Secondary structure (DSSP, 8-state):
--PPPPPPPPPPPPP-------S----------------PPPPP------------------------SGGGSTTEEEEEEEE--SSHHHHHHHHHHHS---TTS---SSEEEEEEEEEEEEEEETTEEEEEEEEEEEEEEEEEEEES-STTS-HHHHHHHHHHHHHHHHHHHHHHHHHHHTHHHHHHHHHTSBTTTHHHHHHHHHHHHHHHHHHHHHHHHHHS----TTPPPHHHHHHHHHHHHHHTTTS-HHHHHHHHS-HHHHHHHHHHHHHHHHHHHHHHHHT---

pLDDT: mean 80.39, std 19.69, range [34.09, 98.19]

Radius of gyration: 32.8 Å; chains: 1; bounding box: 103×73×82 Å